Protein AF-A0A7J4J1W8-F1 (afdb_monomer)

Solvent-accessible surface area (backbone atoms only — not comparable to full-atom values): 19098 Å² total; per-residue (Å²): 137,86,82,82,82,76,81,80,76,75,76,83,72,66,77,68,61,80,83,75,82,61,77,87,71,82,72,62,66,94,80,72,47,69,67,50,52,66,63,68,45,89,62,93,71,48,75,66,43,53,50,51,52,50,50,51,50,54,50,52,49,55,35,37,79,69,68,59,38,88,77,56,67,53,66,47,70,55,85,79,61,62,100,70,63,66,23,18,35,36,27,35,30,50,59,77,57,64,64,72,87,55,77,48,77,48,61,73,47,79,38,51,53,70,56,42,57,55,57,55,66,75,54,55,72,91,52,34,31,72,32,78,44,80,40,84,68,84,66,56,47,44,40,74,74,61,57,69,49,53,71,46,54,47,46,33,49,58,42,23,53,37,35,68,75,60,47,81,52,35,77,84,48,34,59,26,47,18,52,50,42,10,45,48,49,40,47,57,49,25,70,71,44,61,94,48,40,90,40,43,67,55,37,52,50,51,47,54,49,50,55,51,49,30,51,54,48,54,53,48,49,55,54,47,38,56,55,60,67,44,82,91,55,53,59,67,56,48,53,56,60,49,48,60,56,37,51,49,48,28,70,75,70,69,50,92,77,68,51,63,12,41,52,55,52,51,40,70,46,28,67,48,30,64,64,54,48,54,50,27,51,73,56,67,71,32,54,70,60,38,52,60,52,53,60,68,50,68,66,86,73,73,52,70,66,56,54,60,55,45,52,64,53,50,59,57,49,60,59,53,62,62,61,67,73,75,120

Mean predicted aligned error: 11.66 Å

Secondary structure (DSSP, 8-state):
-----------------GGGSS----PPPTT--HHHHHHH--S---HHHHHHHHHHHHHHHHHHHTTS--S-TT----TTS-S---EEEEEEEETT----SS--S---EEE-HHHHHHHHHTS-TTTEEEEEEEE----SS--HHHHTS-HHHHHHHHHHHHHHHH----HHHHHHHHHHHHHHHHHHHHHH-GGGGGGHHHHHHHHHHHHHHHHHHHHHHHHHHHHHH-SSS-HHHHHHHHHHHHHHHHHHH--S--SHHHHHHHHHHHTTHHHHHHHHHHTTS-HHHHHHHHTTS-SS---HHHHHHHHHHHHHHHHHHHHTT--

Structure (mmCIF, N/CA/C/O backbone):
data_AF-A0A7J4J1W8-F1
#
_entry.id   AF-A0A7J4J1W8-F1
#
loop_
_atom_site.group_PDB
_atom_site.id
_atom_site.type_symbol
_atom_site.label_atom_id
_atom_site.label_alt_id
_atom_site.label_comp_id
_atom_site.label_asym_id
_atom_site.label_entity_id
_atom_site.label_seq_id
_atom_site.pdbx_PDB_ins_code
_atom_site.Cartn_x
_atom_site.Cartn_y
_atom_site.Cartn_z
_atom_site.occupancy
_atom_site.B_iso_or_equiv
_atom_site.auth_seq_id
_atom_site.auth_comp_id
_atom_site.auth_asym_id
_atom_site.auth_atom_id
_atom_site.pdbx_PDB_model_num
ATOM 1 N N . MET A 1 1 ? -44.916 20.077 22.645 1.00 36.25 1 MET A N 1
ATOM 2 C CA . MET A 1 1 ? -43.825 20.457 21.719 1.00 36.25 1 MET A CA 1
ATOM 3 C C . MET A 1 1 ? -43.360 19.208 20.987 1.00 36.25 1 MET A C 1
ATOM 5 O O . MET A 1 1 ? -42.791 18.333 21.619 1.00 36.25 1 MET A O 1
ATOM 9 N N . ARG A 1 2 ? -43.684 19.072 19.695 1.00 25.73 2 ARG A N 1
ATOM 10 C CA . ARG A 1 2 ? -43.224 17.964 18.841 1.00 25.73 2 ARG A CA 1
ATOM 11 C C . ARG A 1 2 ? -42.059 18.481 17.998 1.00 25.73 2 ARG A C 1
ATOM 13 O O . ARG A 1 2 ? -42.284 19.296 17.108 1.00 25.73 2 ARG A O 1
ATOM 20 N N . ALA A 1 3 ? -40.840 18.054 18.313 1.00 25.95 3 ALA A N 1
ATOM 21 C CA . ALA A 1 3 ? -39.673 18.332 17.485 1.00 25.95 3 ALA A CA 1
ATOM 22 C C . ALA A 1 3 ? -39.684 17.375 16.286 1.00 25.95 3 ALA A C 1
ATOM 24 O O . ALA A 1 3 ? -39.720 16.157 16.446 1.00 25.95 3 ALA A O 1
ATOM 25 N N . ARG A 1 4 ? -39.726 17.957 15.087 1.00 26.00 4 ARG A N 1
ATOM 26 C CA . ARG A 1 4 ? -39.594 17.264 13.807 1.00 26.00 4 ARG A CA 1
ATOM 27 C C . ARG A 1 4 ? -38.148 16.784 13.675 1.00 26.00 4 ARG A C 1
ATOM 29 O O . ARG A 1 4 ? -37.240 17.608 13.665 1.00 26.00 4 ARG A O 1
ATOM 36 N N . ILE A 1 5 ? -37.949 15.475 13.567 1.00 26.30 5 ILE A N 1
ATOM 37 C CA . ILE A 1 5 ? -36.682 14.894 13.117 1.00 26.30 5 ILE A CA 1
ATOM 38 C C . ILE A 1 5 ? -36.672 15.039 11.592 1.00 26.30 5 ILE A C 1
ATOM 40 O O . ILE A 1 5 ? -37.502 14.440 10.909 1.00 26.30 5 ILE A O 1
ATOM 44 N N . LEU A 1 6 ? -35.794 15.900 11.073 1.00 22.89 6 LEU A N 1
ATOM 45 C CA . LEU A 1 6 ? -35.459 15.922 9.650 1.00 22.89 6 LEU A CA 1
ATOM 46 C C . LEU A 1 6 ? -34.774 14.592 9.295 1.00 22.89 6 LEU A C 1
ATOM 48 O O . LEU A 1 6 ? -33.834 14.211 9.996 1.00 22.89 6 LEU A O 1
ATOM 52 N N . PRO A 1 7 ? -35.154 13.913 8.202 1.00 25.84 7 PRO A N 1
ATOM 53 C CA . PRO A 1 7 ? -34.274 12.932 7.601 1.00 25.84 7 PRO A CA 1
ATOM 54 C C . PRO A 1 7 ? -33.126 13.698 6.935 1.00 25.84 7 PRO A C 1
ATOM 56 O O . PRO A 1 7 ? -33.333 14.425 5.963 1.00 25.84 7 PRO A O 1
ATOM 59 N N . TYR A 1 8 ? -31.915 13.558 7.473 1.00 23.69 8 TYR A N 1
ATOM 60 C CA . TYR A 1 8 ? -30.708 13.855 6.712 1.00 23.69 8 TYR A CA 1
ATOM 61 C C . TYR A 1 8 ? -30.651 12.854 5.559 1.00 23.69 8 TYR A C 1
ATOM 63 O O . TYR A 1 8 ? -30.201 11.721 5.708 1.00 23.69 8 TYR A O 1
ATOM 71 N N . ILE A 1 9 ? -31.151 13.288 4.405 1.00 22.72 9 ILE A N 1
ATOM 72 C CA . ILE A 1 9 ? -30.715 12.786 3.111 1.00 22.72 9 ILE A CA 1
ATOM 73 C C . ILE A 1 9 ? -29.243 13.189 3.026 1.00 22.72 9 ILE A C 1
ATOM 75 O O . ILE A 1 9 ? -28.915 14.332 2.711 1.00 22.72 9 ILE A O 1
ATOM 79 N N . VAL A 1 10 ? -28.348 12.277 3.407 1.00 24.25 10 VAL A N 1
ATOM 80 C CA . VAL A 1 10 ? -26.949 12.371 2.998 1.00 24.25 10 VAL A CA 1
ATOM 81 C C . VAL A 1 10 ? -26.978 12.111 1.504 1.00 24.25 10 VAL A C 1
ATOM 83 O O . VAL A 1 10 ? -27.140 10.976 1.060 1.00 24.25 10 VAL A O 1
ATOM 86 N N . SER A 1 11 ? -26.932 13.195 0.734 1.00 24.73 11 SER A N 1
ATOM 87 C CA . SER A 1 11 ? -26.655 13.135 -0.689 1.00 24.73 11 SER A CA 1
ATOM 88 C C . SER A 1 11 ? -25.402 12.290 -0.883 1.00 24.73 11 SER A C 1
ATOM 90 O O . SER A 1 11 ? -24.302 12.711 -0.530 1.00 24.73 11 SER A O 1
ATOM 92 N N . LEU A 1 12 ? -25.599 11.099 -1.447 1.00 26.28 12 LEU A N 1
ATOM 93 C CA . LEU A 1 12 ? -24.617 10.349 -2.219 1.00 26.28 12 LEU A CA 1
ATOM 94 C C . LEU A 1 12 ? -24.170 11.234 -3.391 1.00 26.28 12 LEU A C 1
ATOM 96 O O . LEU A 1 12 ? -24.571 11.048 -4.535 1.00 26.28 12 LEU A O 1
ATOM 100 N N . LEU A 1 13 ? -23.358 12.246 -3.100 1.00 24.95 13 LEU A N 1
ATOM 101 C CA . LEU A 1 13 ? -22.431 12.774 -4.081 1.00 24.95 13 LEU A CA 1
ATOM 102 C C . LEU A 1 13 ? -21.222 11.860 -4.010 1.00 24.95 13 LEU A C 1
ATOM 104 O O . LEU A 1 13 ? -20.260 12.100 -3.287 1.00 24.95 13 LEU A O 1
ATOM 108 N N . LEU A 1 14 ? -21.368 10.757 -4.744 1.00 29.81 14 LEU A N 1
ATOM 109 C CA . LEU A 1 14 ? -20.284 10.057 -5.404 1.00 29.81 14 LEU A CA 1
ATOM 110 C C . LEU A 1 14 ? -19.203 11.091 -5.733 1.00 29.81 14 LEU A C 1
ATOM 112 O O . LEU A 1 14 ? -19.464 12.008 -6.515 1.00 29.81 14 LEU A O 1
ATOM 116 N N . ALA A 1 15 ? -18.008 10.958 -5.155 1.00 27.58 15 ALA A N 1
ATOM 117 C CA . ALA A 1 15 ? -16.842 11.390 -5.901 1.00 27.58 15 ALA A CA 1
ATOM 118 C C . ALA A 1 15 ? -16.939 10.591 -7.208 1.00 27.58 15 ALA A C 1
ATOM 120 O O . ALA A 1 15 ? -16.915 9.356 -7.152 1.00 27.58 15 ALA A O 1
ATOM 121 N N . PRO A 1 16 ? -17.187 11.236 -8.361 1.00 28.08 16 PRO A N 1
ATOM 122 C CA . PRO A 1 16 ? -17.073 10.535 -9.623 1.00 28.08 16 PRO A CA 1
ATOM 123 C C . PRO A 1 16 ? -15.682 9.917 -9.605 1.00 28.08 16 PRO A C 1
ATOM 125 O O . PRO A 1 16 ? -14.744 10.580 -9.154 1.00 28.08 16 PRO A O 1
ATOM 128 N N . SER A 1 17 ? -15.557 8.666 -10.047 1.00 38.16 17 SER A N 1
ATOM 129 C CA . SER A 1 17 ? -14.264 8.074 -10.377 1.00 38.16 17 SER A CA 1
ATOM 130 C C . SER A 1 17 ? -13.356 9.177 -10.922 1.00 38.16 17 SER A C 1
ATOM 132 O O . SER A 1 17 ? -13.738 9.835 -11.899 1.00 38.16 17 SER A O 1
ATOM 134 N N . LEU A 1 18 ? -12.198 9.416 -10.305 1.00 36.59 18 LEU A N 1
ATOM 135 C CA . LEU A 1 18 ? -11.216 10.365 -10.842 1.00 36.59 18 LEU A CA 1
ATOM 136 C C . LEU A 1 18 ? -10.917 10.069 -12.331 1.00 36.59 18 LEU A C 1
ATOM 138 O O . LEU A 1 18 ? -10.582 10.980 -13.079 1.00 36.59 18 LEU A O 1
ATOM 142 N N . ALA A 1 19 ? -11.216 8.849 -12.793 1.00 33.81 19 ALA A N 1
ATOM 143 C CA . ALA A 1 19 ? -11.272 8.416 -14.188 1.00 33.81 19 ALA A CA 1
ATOM 144 C C . ALA A 1 19 ? -12.209 9.201 -15.146 1.00 33.81 19 ALA A C 1
ATOM 146 O O . ALA A 1 19 ? -12.053 9.066 -16.353 1.00 33.81 19 ALA A O 1
ATOM 147 N N . ARG A 1 20 ? -13.184 10.012 -14.691 1.00 31.34 20 ARG A N 1
ATOM 148 C CA . ARG A 1 20 ? -14.136 10.725 -15.590 1.00 31.34 20 ARG A CA 1
ATOM 149 C C . ARG A 1 20 ? -13.889 12.227 -15.766 1.00 31.34 20 ARG A C 1
ATOM 151 O O . ARG A 1 20 ? -14.617 12.860 -16.526 1.00 31.34 20 ARG A O 1
ATOM 158 N N . ALA A 1 21 ? -12.909 12.811 -15.076 1.00 31.62 21 ALA A N 1
ATOM 159 C CA . ALA A 1 21 ? -12.704 14.266 -15.065 1.00 31.62 21 ALA A CA 1
ATOM 160 C C . ALA A 1 21 ? -11.569 14.770 -15.974 1.00 31.62 21 ALA A C 1
ATOM 162 O O . ALA A 1 21 ? -11.338 15.979 -16.020 1.00 31.62 21 ALA A O 1
ATOM 163 N N . TYR A 1 22 ? -10.878 13.894 -16.705 1.00 36.72 22 TYR A N 1
ATOM 164 C CA . TYR A 1 22 ? -9.691 14.276 -17.470 1.00 36.72 22 TYR A CA 1
ATOM 165 C C . TYR A 1 22 ? -9.821 13.874 -18.946 1.00 36.72 22 TYR A C 1
ATOM 167 O O . TYR A 1 22 ? -10.353 12.802 -19.232 1.00 36.72 22 TYR A O 1
ATOM 175 N N . PRO A 1 23 ? -9.406 14.745 -19.890 1.00 36.69 23 PRO A N 1
ATOM 176 C CA . PRO A 1 23 ? -9.413 14.429 -21.316 1.00 36.69 23 PRO A CA 1
ATOM 177 C C . PRO A 1 23 ? -8.552 13.191 -21.573 1.00 36.69 23 PRO A C 1
ATOM 179 O O . PRO A 1 23 ? -7.560 12.996 -20.874 1.00 36.69 23 PRO A O 1
ATOM 182 N N . GLU A 1 24 ? -8.937 12.377 -22.561 1.00 38.00 24 GLU A N 1
ATOM 183 C CA . GLU A 1 24 ? -8.153 11.232 -23.036 1.00 38.00 24 GLU A CA 1
ATOM 184 C C . GLU A 1 24 ? -6.689 11.658 -23.197 1.00 38.00 24 GLU A C 1
ATOM 186 O O . GLU A 1 24 ? -6.346 12.439 -24.088 1.00 38.00 24 GLU A O 1
ATOM 191 N N . LEU A 1 25 ? -5.833 11.211 -22.273 1.00 39.97 25 LEU A N 1
ATOM 192 C CA . LEU A 1 25 ? -4.399 11.424 -22.393 1.00 39.97 25 LEU A CA 1
ATOM 193 C C . LEU A 1 25 ? -3.948 10.681 -23.654 1.00 39.97 25 LEU A C 1
ATOM 195 O O . LEU A 1 25 ? -4.390 9.548 -23.869 1.00 39.97 25 LEU A O 1
ATOM 199 N N . PRO A 1 26 ? -3.108 11.293 -24.504 1.00 39.75 26 PRO A N 1
ATOM 200 C CA . PRO A 1 26 ? -2.674 10.658 -25.734 1.00 39.75 26 PRO A CA 1
ATOM 201 C C . PRO A 1 26 ? -1.984 9.334 -25.396 1.00 39.75 26 PRO A C 1
ATOM 203 O O . PRO A 1 26 ? -0.920 9.300 -24.775 1.00 39.75 26 PRO A O 1
ATOM 206 N N . 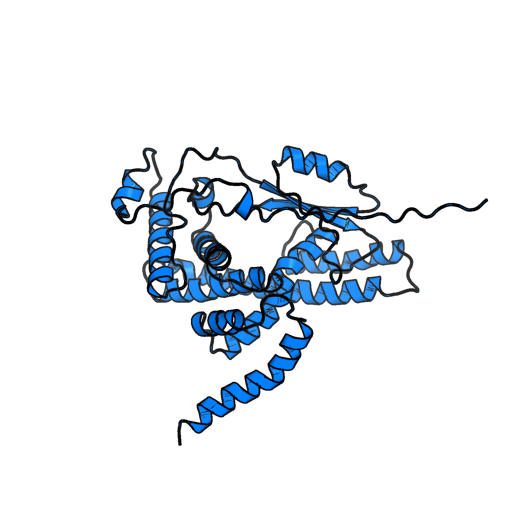LEU A 1 27 ? -2.616 8.229 -25.796 1.00 41.69 27 LEU A N 1
ATOM 207 C CA . LEU A 1 27 ? -1.987 6.917 -25.806 1.00 41.69 27 LEU A CA 1
ATOM 208 C C . LEU A 1 27 ? -0.719 7.038 -26.653 1.00 41.69 27 LEU A C 1
ATOM 210 O O . LEU A 1 27 ? -0.771 7.566 -27.763 1.00 41.69 27 LEU A O 1
ATOM 214 N N . CYS A 1 28 ? 0.422 6.587 -26.129 1.00 49.06 28 CYS A N 1
ATOM 215 C CA . CYS A 1 28 ? 1.674 6.652 -26.876 1.00 49.06 28 CYS A CA 1
ATOM 216 C C . CYS A 1 28 ? 1.506 5.984 -28.240 1.00 49.06 28 CYS A C 1
ATOM 218 O O . CYS A 1 28 ? 1.188 4.794 -28.304 1.00 49.06 28 CYS A O 1
ATOM 220 N N . GLU A 1 29 ? 1.739 6.746 -29.309 1.00 50.72 29 GLU A N 1
ATOM 221 C CA . GLU A 1 29 ? 1.673 6.237 -30.675 1.00 50.72 29 GLU A CA 1
ATOM 222 C C . GLU A 1 29 ? 2.581 5.008 -30.827 1.00 50.72 29 GLU A C 1
ATOM 224 O O . GLU A 1 29 ? 3.672 4.924 -30.246 1.00 50.72 29 GLU A O 1
ATOM 229 N N . GLU A 1 30 ? 2.126 4.025 -31.609 1.00 51.53 30 GLU A N 1
ATOM 230 C CA . GLU A 1 30 ? 2.774 2.717 -31.746 1.00 51.53 30 GLU A CA 1
ATOM 231 C C . GLU A 1 30 ? 4.238 2.789 -32.231 1.00 51.53 30 GLU A C 1
ATOM 233 O O . GLU A 1 30 ? 4.997 1.834 -32.047 1.00 51.53 30 GLU A O 1
ATOM 238 N N . SER A 1 31 ? 4.668 3.926 -32.778 1.00 53.44 31 SER A N 1
ATOM 239 C CA . SER A 1 31 ? 5.922 4.103 -33.510 1.00 53.44 31 SER A CA 1
ATOM 240 C C . SER A 1 31 ? 7.117 4.646 -32.720 1.00 53.44 31 SER A C 1
ATOM 242 O O . SER A 1 31 ? 8.191 4.741 -33.309 1.00 53.44 31 SER A O 1
ATOM 244 N N . VAL A 1 32 ? 6.986 5.012 -31.437 1.00 55.38 32 VAL A N 1
ATOM 245 C CA . VAL A 1 32 ? 8.116 5.621 -30.702 1.00 55.38 32 VAL A CA 1
ATOM 246 C C . VAL A 1 32 ? 9.058 4.547 -30.134 1.00 55.38 32 VAL A C 1
ATOM 248 O O . VAL A 1 32 ? 8.648 3.744 -29.294 1.00 55.38 32 VAL A O 1
ATOM 251 N N . SER A 1 33 ? 10.315 4.509 -30.592 1.00 62.19 33 SER A N 1
ATOM 252 C CA . SER A 1 33 ? 11.356 3.620 -30.047 1.00 62.19 33 SER A CA 1
ATOM 253 C C . SER A 1 33 ? 11.852 4.113 -28.682 1.00 62.19 33 SER A C 1
ATOM 255 O O . SER A 1 33 ? 11.720 5.292 -28.361 1.00 62.19 33 SER A O 1
ATOM 257 N N . LEU A 1 34 ? 12.454 3.243 -27.863 1.00 61.41 34 LEU A N 1
ATOM 258 C CA . LEU A 1 34 ? 13.055 3.674 -26.594 1.00 61.41 34 LEU A CA 1
ATOM 259 C C . LEU A 1 34 ? 14.091 4.779 -26.818 1.00 61.41 34 LEU A C 1
ATOM 261 O O . LEU A 1 34 ? 14.154 5.732 -26.050 1.00 61.41 34 LEU A O 1
ATOM 265 N N . GLU A 1 35 ? 14.906 4.639 -27.857 1.00 62.34 35 GLU A N 1
ATOM 266 C CA . GLU A 1 35 ? 15.920 5.620 -28.225 1.00 62.34 35 GLU A CA 1
ATOM 267 C C . GLU A 1 35 ? 15.251 6.962 -28.521 1.00 62.34 35 GLU A C 1
ATOM 269 O O . GLU A 1 35 ? 15.695 7.979 -28.009 1.00 62.34 35 GLU A O 1
ATOM 274 N N . GLN A 1 36 ? 14.108 6.959 -29.214 1.00 62.19 36 GLN A N 1
ATOM 275 C CA . GLN A 1 36 ? 13.307 8.161 -29.426 1.00 62.19 36 GLN A CA 1
ATOM 276 C C . GLN A 1 36 ? 12.686 8.699 -28.129 1.00 62.19 36 GLN A C 1
ATOM 278 O O . GLN A 1 36 ? 12.629 9.909 -27.970 1.00 62.19 36 GLN A O 1
ATOM 283 N N . ILE A 1 37 ? 12.259 7.863 -27.176 1.00 61.44 37 ILE A N 1
ATOM 284 C CA . ILE A 1 37 ? 11.781 8.331 -25.858 1.00 61.44 37 ILE A CA 1
ATOM 285 C C . ILE A 1 37 ? 12.925 9.003 -25.086 1.00 61.44 37 ILE A C 1
ATOM 287 O O . ILE A 1 37 ? 12.746 10.083 -24.536 1.00 61.44 37 ILE A O 1
ATOM 291 N N . VAL A 1 38 ? 14.111 8.394 -25.070 1.00 59.69 38 VAL A N 1
ATOM 292 C CA . VAL A 1 38 ? 15.294 8.922 -24.374 1.00 59.69 38 VAL A CA 1
ATOM 293 C C . VAL A 1 38 ? 15.839 10.184 -25.058 1.00 59.69 38 VAL A C 1
ATOM 295 O O . VAL A 1 38 ? 16.349 11.068 -24.375 1.00 59.69 38 VAL A O 1
ATOM 298 N N . GLU A 1 39 ? 15.730 10.284 -26.384 1.00 58.34 39 GLU A N 1
ATOM 299 C CA . GLU A 1 39 ? 16.274 11.385 -27.191 1.00 58.34 39 GLU A CA 1
ATOM 300 C C . GLU A 1 39 ? 15.288 12.556 -27.375 1.00 58.34 39 GLU A C 1
ATOM 302 O O . GLU A 1 39 ? 15.713 13.708 -27.470 1.00 58.34 39 GLU A O 1
ATOM 307 N N . ASN A 1 40 ? 13.971 12.306 -27.351 1.00 53.59 40 ASN A N 1
ATOM 308 C CA . ASN A 1 40 ? 12.939 13.351 -27.438 1.00 53.59 40 ASN A CA 1
ATOM 309 C C . ASN A 1 40 ? 12.748 14.129 -26.130 1.00 53.59 40 ASN A C 1
ATOM 311 O O . ASN A 1 40 ? 12.130 15.197 -26.137 1.00 53.59 40 ASN A O 1
ATOM 315 N N . VAL A 1 41 ? 13.290 13.637 -25.016 1.00 56.84 41 VAL A N 1
ATOM 316 C CA . VAL A 1 41 ? 13.273 14.348 -23.734 1.00 56.84 41 VAL A CA 1
ATOM 317 C C . VAL A 1 41 ? 14.384 15.381 -23.767 1.00 56.84 41 VAL A C 1
ATOM 319 O O . VAL A 1 41 ? 15.553 15.103 -23.523 1.00 56.84 41 VAL A O 1
ATOM 322 N N . ARG A 1 42 ? 13.998 16.594 -24.169 1.00 49.91 42 ARG A N 1
ATOM 323 C CA . ARG A 1 42 ? 14.869 17.733 -24.498 1.00 49.91 42 ARG A CA 1
ATOM 324 C C . ARG A 1 42 ? 15.562 18.391 -23.289 1.00 49.91 42 ARG A C 1
ATOM 326 O O . ARG A 1 42 ? 15.928 19.562 -23.367 1.00 49.91 42 ARG A O 1
ATOM 333 N N . THR A 1 43 ? 15.789 17.667 -22.197 1.00 55.84 43 THR A N 1
ATOM 334 C CA . THR A 1 43 ? 16.436 18.168 -20.974 1.00 55.84 43 THR A CA 1
ATOM 335 C C . THR A 1 43 ? 17.425 17.138 -20.406 1.00 55.84 43 THR A C 1
ATOM 337 O O . THR A 1 43 ? 17.336 15.942 -20.674 1.00 55.84 43 THR A O 1
ATOM 340 N N . GLU A 1 44 ? 18.448 17.621 -19.695 1.00 72.38 44 GLU A N 1
ATOM 341 C CA . GLU A 1 44 ? 19.646 16.888 -19.250 1.00 72.38 44 GLU A CA 1
ATOM 342 C C . GLU A 1 44 ? 19.349 15.758 -18.238 1.00 72.38 44 GLU A C 1
ATOM 344 O O . GLU A 1 44 ? 19.659 15.870 -17.054 1.00 72.38 44 GLU A O 1
ATOM 349 N N . LEU A 1 45 ? 18.766 14.641 -18.683 1.00 76.94 45 LEU A N 1
ATOM 350 C CA . LEU A 1 45 ? 18.577 13.469 -17.825 1.00 76.94 45 LEU A CA 1
ATOM 351 C C . LEU A 1 45 ? 19.925 12.917 -17.350 1.00 76.94 45 LEU A C 1
ATOM 353 O O . LEU A 1 45 ? 20.836 12.669 -18.155 1.00 76.94 45 LEU A O 1
ATOM 357 N N . THR A 1 46 ? 20.027 12.645 -16.050 1.00 86.44 46 THR A N 1
ATOM 358 C CA . THR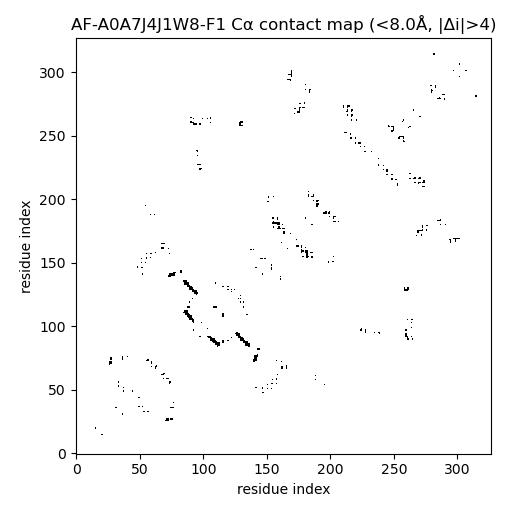 A 1 46 ? 21.207 11.993 -15.474 1.00 86.44 46 THR A CA 1
ATOM 359 C C . THR A 1 46 ? 21.340 10.549 -15.985 1.00 86.44 46 THR A C 1
ATOM 361 O O . THR A 1 46 ? 20.353 9.942 -16.420 1.00 86.44 46 THR A O 1
ATOM 364 N N . PRO A 1 47 ? 22.542 9.941 -15.934 1.00 88.81 47 PRO A N 1
ATOM 365 C CA . PRO A 1 47 ? 22.710 8.528 -16.278 1.00 88.81 47 PRO A CA 1
ATOM 366 C C . PRO A 1 47 ? 21.783 7.584 -15.492 1.00 88.81 47 PRO A C 1
ATOM 368 O O . PRO A 1 47 ? 21.261 6.632 -16.069 1.00 88.81 47 PRO A O 1
ATOM 371 N N . ASP A 1 48 ? 21.532 7.873 -14.211 1.00 90.19 48 ASP A N 1
ATOM 372 C CA . ASP A 1 48 ? 20.605 7.105 -13.366 1.00 90.19 48 ASP A CA 1
ATOM 373 C C . ASP A 1 48 ? 19.153 7.223 -13.853 1.00 90.19 48 ASP A C 1
ATOM 375 O O . ASP A 1 48 ? 18.468 6.220 -14.041 1.00 90.19 48 ASP A O 1
ATOM 379 N N . GLN A 1 49 ? 18.699 8.439 -14.166 1.00 86.94 49 GLN A N 1
ATOM 380 C CA . GLN A 1 49 ? 17.357 8.669 -14.708 1.00 86.94 49 GLN A CA 1
ATOM 381 C C . GLN A 1 49 ? 17.148 7.937 -16.041 1.00 86.94 49 GLN A C 1
ATOM 383 O O . GLN A 1 49 ? 16.126 7.280 -16.232 1.00 86.94 49 GLN A O 1
ATOM 388 N N . LYS A 1 50 ? 18.141 7.965 -16.941 1.00 84.56 50 LYS A N 1
ATOM 389 C CA . LYS A 1 50 ? 18.111 7.193 -18.199 1.00 84.56 50 LYS A CA 1
ATOM 390 C C . LYS A 1 50 ? 18.014 5.690 -17.942 1.00 84.56 50 LYS A C 1
ATOM 392 O O . LYS A 1 50 ? 17.264 4.994 -18.626 1.00 84.56 50 LYS A O 1
ATOM 397 N N . ARG A 1 51 ? 18.736 5.190 -16.936 1.00 89.88 51 ARG A N 1
ATOM 398 C CA . ARG A 1 51 ? 18.670 3.789 -16.516 1.00 89.88 51 ARG A CA 1
ATOM 399 C C . ARG A 1 51 ? 17.277 3.417 -15.996 1.00 89.88 51 ARG A C 1
ATOM 401 O O . ARG A 1 51 ? 16.741 2.394 -16.406 1.00 89.88 51 ARG A O 1
ATOM 408 N N . LYS A 1 52 ? 16.654 4.263 -15.174 1.00 90.62 52 LYS A N 1
ATOM 409 C CA . LYS A 1 52 ? 15.282 4.064 -14.676 1.00 90.62 52 LYS A CA 1
ATOM 410 C C . LYS A 1 52 ? 14.231 4.104 -15.788 1.00 90.62 52 LYS A C 1
ATOM 412 O O . LYS A 1 52 ? 13.319 3.288 -15.789 1.00 90.62 52 LYS A O 1
ATOM 417 N N . ILE A 1 53 ? 14.387 4.970 -16.789 1.00 86.00 53 ILE A N 1
ATOM 418 C CA . ILE A 1 53 ? 13.519 4.968 -17.980 1.00 86.00 53 ILE A CA 1
ATOM 419 C C . ILE A 1 53 ? 13.645 3.644 -18.743 1.00 86.00 53 ILE A C 1
ATOM 421 O O . ILE A 1 53 ? 12.637 3.067 -19.150 1.00 86.00 53 ILE A O 1
ATOM 425 N N . ARG A 1 54 ? 14.869 3.118 -18.896 1.00 88.12 54 ARG A N 1
ATOM 426 C CA . ARG A 1 54 ? 15.082 1.796 -19.506 1.00 88.12 54 ARG A CA 1
ATOM 427 C C . ARG A 1 54 ? 14.411 0.683 -18.699 1.00 88.12 54 ARG A C 1
ATOM 429 O O . ARG A 1 54 ? 13.800 -0.190 -19.307 1.00 88.12 54 ARG A O 1
ATOM 436 N N . LEU A 1 55 ? 14.504 0.724 -17.370 1.00 92.00 55 LEU A N 1
ATOM 437 C CA . LEU A 1 55 ? 13.820 -0.218 -16.480 1.00 92.00 55 LEU A CA 1
ATOM 438 C C . LEU A 1 55 ? 12.304 -0.200 -16.714 1.00 92.00 55 LEU A C 1
ATOM 440 O O . LEU A 1 55 ? 11.714 -1.246 -16.956 1.00 92.00 55 LEU A O 1
ATOM 444 N N . ILE A 1 56 ? 11.688 0.985 -16.722 1.00 89.12 56 ILE A N 1
ATOM 445 C CA . ILE A 1 56 ? 10.248 1.164 -16.973 1.00 89.12 56 ILE A CA 1
ATOM 446 C C . ILE A 1 56 ? 9.849 0.604 -18.344 1.00 89.12 56 ILE A C 1
ATOM 448 O O . ILE A 1 56 ? 8.800 -0.026 -18.482 1.00 89.12 56 ILE A O 1
ATOM 452 N N . TYR A 1 57 ? 10.680 0.818 -19.365 1.00 85.81 57 TYR A N 1
ATOM 453 C CA . TYR A 1 57 ? 10.446 0.289 -20.706 1.00 85.81 57 TYR A CA 1
ATOM 454 C C . TYR A 1 57 ? 10.515 -1.244 -20.753 1.00 85.81 57 TYR A C 1
ATOM 456 O O . TYR A 1 57 ? 9.595 -1.879 -21.270 1.00 85.81 57 TYR A O 1
ATOM 464 N N . ASP A 1 58 ? 11.579 -1.836 -20.199 1.00 90.19 58 ASP A N 1
ATOM 465 C CA . ASP A 1 58 ? 11.749 -3.292 -20.148 1.00 90.19 58 ASP A CA 1
ATOM 466 C C . ASP A 1 58 ? 10.582 -3.934 -19.364 1.00 90.19 58 ASP A C 1
ATOM 468 O O . ASP A 1 58 ? 9.999 -4.918 -19.819 1.00 90.19 58 ASP A O 1
ATOM 472 N N . LEU A 1 59 ? 10.156 -3.312 -18.260 1.00 91.88 59 LEU A N 1
ATOM 473 C CA . LEU A 1 59 ? 9.031 -3.763 -17.442 1.00 91.88 59 LEU A CA 1
ATOM 474 C C . LEU A 1 59 ? 7.684 -3.696 -18.181 1.00 91.88 59 LEU A C 1
ATOM 476 O O . LEU A 1 59 ? 6.901 -4.644 -18.141 1.00 91.88 59 LEU A O 1
ATOM 480 N N . ASN A 1 60 ? 7.405 -2.609 -18.906 1.00 86.94 60 ASN A N 1
ATOM 481 C CA . ASN A 1 60 ? 6.186 -2.516 -19.716 1.00 86.94 60 ASN A CA 1
ATOM 482 C C . ASN A 1 60 ? 6.149 -3.574 -20.828 1.00 86.94 60 ASN A C 1
ATOM 484 O O . ASN A 1 60 ? 5.083 -4.117 -21.117 1.00 86.94 60 ASN A O 1
ATOM 488 N N . ASN A 1 61 ? 7.289 -3.879 -21.455 1.00 86.50 61 ASN A N 1
ATOM 489 C CA . ASN A 1 61 ? 7.356 -4.951 -22.448 1.00 86.50 61 ASN A CA 1
ATOM 490 C C . ASN A 1 61 ? 7.099 -6.320 -21.816 1.00 86.50 61 ASN A C 1
ATOM 492 O O . ASN A 1 61 ? 6.253 -7.050 -22.325 1.00 86.50 61 ASN A O 1
ATOM 496 N N . PHE A 1 62 ? 7.727 -6.614 -20.675 1.00 91.88 62 PHE A N 1
ATOM 497 C CA . PHE A 1 62 ? 7.478 -7.835 -19.904 1.00 91.88 62 PHE A CA 1
ATOM 498 C C . PHE A 1 62 ? 5.982 -8.035 -19.598 1.00 91.88 62 PHE A C 1
ATOM 500 O O . PHE A 1 62 ? 5.429 -9.110 -19.849 1.00 91.88 62 PHE A O 1
ATOM 507 N N . LEU A 1 63 ? 5.298 -6.989 -19.115 1.00 89.75 63 LEU A N 1
ATOM 508 C CA . LEU A 1 63 ? 3.865 -7.049 -18.805 1.00 89.75 63 LEU A CA 1
ATOM 509 C C . LEU A 1 63 ? 3.008 -7.277 -20.060 1.00 89.75 63 LEU A C 1
ATOM 511 O O . LEU A 1 63 ? 2.041 -8.039 -20.021 1.00 89.75 63 LEU A O 1
ATOM 515 N N . ARG A 1 64 ? 3.360 -6.646 -21.186 1.00 86.31 64 ARG A N 1
ATOM 516 C CA . ARG A 1 64 ? 2.640 -6.787 -22.462 1.00 86.31 64 ARG A CA 1
ATOM 517 C C . ARG A 1 64 ? 2.810 -8.166 -23.082 1.00 86.31 64 ARG A C 1
ATOM 519 O O . ARG A 1 64 ? 1.827 -8.757 -23.519 1.00 86.31 64 ARG A O 1
ATOM 526 N N . GLU A 1 65 ? 4.031 -8.688 -23.113 1.00 88.69 65 GLU A N 1
ATOM 527 C CA . GLU A 1 65 ? 4.336 -10.012 -23.670 1.00 88.69 65 GLU A CA 1
ATOM 528 C C . GLU A 1 65 ? 3.582 -11.124 -22.930 1.00 88.69 65 GLU A C 1
ATOM 530 O O . GLU A 1 65 ? 3.157 -12.106 -23.539 1.00 88.69 65 GLU A O 1
ATOM 535 N N . ARG A 1 66 ? 3.310 -10.922 -21.635 1.00 87.25 66 ARG A N 1
ATOM 536 C CA . ARG A 1 66 ? 2.486 -11.812 -20.806 1.00 87.25 66 ARG A CA 1
ATOM 537 C C . ARG A 1 66 ? 0.994 -11.469 -20.782 1.00 87.25 66 ARG A C 1
ATOM 539 O O . ARG A 1 66 ? 0.233 -12.123 -20.076 1.00 87.25 66 ARG A O 1
ATOM 546 N N . SER A 1 67 ? 0.554 -10.490 -21.574 1.00 86.06 67 SER A N 1
ATOM 547 C CA . SER A 1 67 ? -0.845 -10.038 -21.650 1.00 86.06 67 SER A CA 1
ATOM 548 C C . SER A 1 67 ? -1.426 -9.496 -20.332 1.00 86.06 67 SER A C 1
ATOM 550 O O . SER A 1 67 ? -2.642 -9.517 -20.152 1.00 86.06 67 SER A O 1
ATOM 552 N N . TYR A 1 68 ? -0.585 -8.980 -19.428 1.00 83.50 68 TYR A N 1
ATOM 553 C CA . TYR A 1 68 ? -1.025 -8.293 -18.204 1.00 83.50 68 TYR A CA 1
ATOM 554 C C . TYR A 1 68 ? -1.367 -6.818 -18.422 1.00 83.50 68 TYR A C 1
ATOM 556 O O . TYR A 1 68 ? -2.089 -6.240 -17.620 1.00 83.50 68 TYR A O 1
ATOM 564 N N . ALA A 1 69 ? -0.862 -6.207 -19.495 1.00 80.75 69 ALA A N 1
ATOM 565 C CA . ALA A 1 69 ? -1.174 -4.831 -19.867 1.00 80.75 69 ALA A CA 1
ATOM 566 C C . ALA A 1 69 ? -1.379 -4.715 -21.380 1.00 80.75 69 ALA A C 1
ATOM 568 O O . ALA A 1 69 ? -0.628 -5.314 -22.157 1.00 80.75 69 ALA A O 1
ATOM 569 N N . LYS A 1 70 ? -2.376 -3.933 -21.810 1.00 72.19 70 LYS A N 1
ATOM 570 C CA . LYS A 1 70 ? -2.666 -3.685 -23.231 1.00 72.19 70 LYS A CA 1
ATOM 571 C C . LYS A 1 70 ? -2.129 -2.328 -23.694 1.00 72.19 70 LYS A C 1
ATOM 573 O O . LYS A 1 70 ? -1.706 -2.211 -24.843 1.00 72.19 70 LYS A O 1
ATOM 578 N N . GLY A 1 71 ? -2.116 -1.314 -22.820 1.00 66.06 71 GLY A N 1
ATOM 579 C CA . GLY A 1 71 ? -1.694 0.053 -23.154 1.00 66.06 71 GLY A CA 1
ATOM 580 C C . GLY A 1 71 ? -0.188 0.342 -23.028 1.00 66.06 71 GLY A C 1
ATOM 581 O O . GLY A 1 71 ? 0.606 -0.508 -22.624 1.00 66.06 71 GLY A O 1
ATOM 582 N N . ARG A 1 72 ? 0.209 1.594 -23.303 1.00 59.06 72 ARG A N 1
ATOM 583 C CA . ARG A 1 72 ? 1.578 2.143 -23.144 1.00 59.06 72 ARG A CA 1
ATOM 584 C C . ARG A 1 72 ? 1.650 3.252 -22.074 1.00 59.06 72 ARG A C 1
ATOM 586 O O . ARG A 1 72 ? 2.150 4.343 -22.335 1.00 59.06 72 ARG A O 1
ATOM 593 N N . ALA A 1 73 ? 1.134 2.997 -20.873 1.00 60.75 73 ALA A N 1
ATOM 594 C CA . ALA A 1 73 ? 1.433 3.832 -19.712 1.00 60.75 73 ALA A CA 1
ATOM 595 C C . ALA A 1 73 ? 2.946 3.912 -19.457 1.00 60.75 73 ALA A C 1
ATOM 597 O O . ALA A 1 73 ? 3.709 3.019 -19.831 1.00 60.75 73 ALA A O 1
ATOM 598 N N . PHE A 1 74 ? 3.361 4.985 -18.794 1.00 62.41 74 PHE A N 1
ATOM 599 C CA . PHE A 1 74 ? 4.736 5.304 -18.416 1.00 62.41 74 PHE A CA 1
ATOM 600 C C . PHE A 1 74 ? 5.699 5.490 -19.602 1.00 62.41 74 PHE A C 1
ATOM 602 O O . PHE A 1 74 ? 6.906 5.309 -19.463 1.00 62.41 74 PHE A O 1
ATOM 609 N N . CYS A 1 75 ? 5.182 5.860 -20.777 1.00 54.03 75 CYS A N 1
ATOM 610 C CA . CYS A 1 75 ? 5.981 6.001 -21.999 1.00 54.03 75 CYS A CA 1
ATOM 611 C C . CYS A 1 75 ? 6.227 7.466 -22.427 1.00 54.03 75 CYS A C 1
ATOM 613 O O . CYS A 1 75 ? 7.009 7.700 -23.346 1.00 54.03 75 CYS A O 1
ATOM 615 N N . THR A 1 76 ? 5.625 8.457 -21.753 1.00 54.34 76 THR A N 1
ATOM 616 C CA . THR A 1 76 ? 5.904 9.888 -21.970 1.00 54.34 76 THR A CA 1
ATOM 617 C C . THR A 1 76 ? 6.545 10.536 -20.745 1.00 54.34 76 THR A C 1
ATOM 619 O O . THR A 1 76 ? 6.036 10.422 -19.627 1.00 54.34 76 THR A O 1
ATOM 622 N N . LEU A 1 77 ? 7.629 11.270 -20.988 1.00 50.62 77 LEU A N 1
ATOM 623 C CA . LEU A 1 77 ? 8.191 12.280 -20.094 1.00 50.62 77 LEU A CA 1
ATOM 624 C C . LEU A 1 77 ? 7.601 13.628 -20.513 1.00 50.62 77 LEU A C 1
ATOM 626 O O . LEU A 1 77 ? 8.080 14.255 -21.455 1.00 50.62 77 LEU A O 1
ATOM 630 N N . GLU A 1 78 ? 6.508 14.042 -19.878 1.00 49.84 78 GLU A N 1
ATOM 631 C CA . GLU A 1 78 ? 5.943 15.374 -20.096 1.00 49.84 78 GLU A CA 1
ATOM 632 C C . GLU A 1 78 ? 6.498 16.357 -19.057 1.00 49.84 78 GLU A C 1
ATOM 634 O O . GLU A 1 78 ? 6.155 16.287 -17.880 1.00 49.84 78 GLU A O 1
ATOM 639 N N . ASP A 1 79 ? 7.296 17.333 -19.508 1.00 41.84 79 ASP A N 1
ATOM 640 C CA . ASP A 1 79 ? 7.674 18.521 -18.716 1.00 41.84 79 ASP A CA 1
ATOM 641 C C . ASP A 1 79 ? 6.454 19.415 -18.386 1.00 41.84 79 ASP A C 1
ATOM 643 O O . ASP A 1 79 ? 6.527 20.328 -17.560 1.00 41.84 79 ASP A O 1
ATOM 647 N N . THR A 1 80 ? 5.324 19.199 -19.072 1.00 39.59 80 THR A N 1
ATOM 648 C CA . THR A 1 80 ? 4.141 20.072 -19.056 1.00 39.59 80 THR A CA 1
ATOM 649 C C . THR A 1 80 ? 3.173 19.812 -17.914 1.00 39.59 80 THR A C 1
ATOM 651 O O . THR A 1 80 ? 2.399 20.714 -17.574 1.00 39.59 80 THR A O 1
ATOM 654 N N . LEU A 1 81 ? 3.233 18.649 -17.260 1.00 42.12 81 LEU A N 1
ATOM 655 C CA . LEU A 1 81 ? 2.647 18.551 -15.933 1.00 42.12 81 LEU A CA 1
ATOM 656 C C . LEU A 1 81 ? 3.594 19.252 -14.974 1.00 42.12 81 LEU A C 1
ATOM 658 O O . LEU A 1 81 ? 4.716 18.809 -14.737 1.00 42.12 81 LEU A O 1
ATOM 662 N N . LYS A 1 82 ? 3.127 20.390 -14.445 1.00 40.16 82 LYS A N 1
ATOM 663 C CA . LYS A 1 82 ? 3.836 21.156 -13.420 1.00 40.16 82 LYS A CA 1
ATOM 664 C C . LYS A 1 82 ? 4.479 20.175 -12.425 1.00 40.16 82 LYS A C 1
ATOM 666 O O . LYS A 1 82 ? 3.748 19.307 -11.945 1.00 40.16 82 LYS A O 1
ATOM 671 N N . PRO A 1 83 ? 5.758 20.361 -12.041 1.00 37.09 83 PRO A N 1
ATOM 672 C CA . PRO A 1 83 ? 6.494 19.554 -11.049 1.00 37.09 83 PRO A CA 1
ATOM 673 C C . PRO A 1 83 ? 5.852 19.435 -9.650 1.00 37.09 83 PRO A C 1
ATOM 675 O O . PRO A 1 83 ? 6.491 19.047 -8.679 1.00 37.09 83 PRO A O 1
ATOM 678 N N . SER A 1 84 ? 4.591 19.818 -9.505 1.00 42.00 84 SER A N 1
ATOM 679 C CA . SER A 1 84 ? 3.816 19.823 -8.288 1.00 42.00 84 SER A CA 1
ATOM 680 C C . SER A 1 84 ? 2.389 19.362 -8.591 1.00 42.00 84 SER A C 1
ATOM 682 O O . SER A 1 84 ? 1.469 20.165 -8.743 1.00 42.00 84 SER A O 1
ATOM 684 N N . SER A 1 85 ? 2.159 18.063 -8.609 1.00 48.78 85 SER A N 1
ATOM 685 C CA . SER A 1 85 ? 0.923 17.573 -8.004 1.00 48.78 85 SER A CA 1
ATOM 686 C C . SER A 1 85 ? 1.277 16.477 -7.015 1.00 48.78 85 SER A C 1
ATOM 688 O O . SER A 1 85 ? 0.747 15.376 -7.056 1.00 48.78 85 SER A O 1
ATOM 690 N N . LYS A 1 86 ? 2.186 16.800 -6.079 1.00 56.41 86 LYS A N 1
ATOM 691 C CA . LYS A 1 86 ? 2.119 16.186 -4.752 1.00 56.41 86 LYS A CA 1
ATOM 692 C C . LYS A 1 86 ? 0.707 16.448 -4.257 1.00 56.41 86 LYS A C 1
ATOM 694 O O . LYS A 1 86 ? 0.414 17.553 -3.795 1.00 56.41 86 LYS A O 1
ATOM 699 N N . LEU A 1 87 ? -0.183 15.493 -4.470 1.00 67.06 87 LEU A N 1
ATOM 700 C CA . LEU A 1 87 ? -1.495 15.576 -3.885 1.00 67.06 87 LEU A CA 1
ATOM 701 C C . LEU A 1 87 ? -1.329 15.162 -2.437 1.00 67.06 87 LEU A C 1
ATOM 703 O O . LEU A 1 87 ? -0.544 14.277 -2.099 1.00 67.06 87 LEU A O 1
ATOM 707 N N . ALA A 1 88 ? -2.019 15.867 -1.564 1.00 74.81 88 ALA A N 1
ATOM 708 C CA . ALA A 1 88 ? -2.156 15.427 -0.200 1.00 74.81 88 ALA A CA 1
ATOM 709 C C . ALA A 1 88 ? -3.475 14.660 -0.093 1.00 74.81 88 ALA A C 1
ATOM 711 O O . ALA A 1 88 ? -4.469 15.005 -0.732 1.00 74.81 88 ALA A O 1
ATOM 712 N N . GLY A 1 89 ? -3.456 13.601 0.699 1.00 79.81 89 GLY A N 1
ATOM 713 C CA . GLY A 1 89 ? -4.620 12.865 1.140 1.00 79.81 89 GLY A CA 1
ATOM 714 C C . GLY A 1 89 ? -4.959 13.219 2.583 1.00 79.81 89 GLY A C 1
ATOM 715 O O . GLY A 1 89 ? -4.081 13.571 3.377 1.00 79.81 89 GLY A O 1
ATOM 716 N N . LEU A 1 90 ? -6.234 13.093 2.935 1.00 83.31 90 LEU A N 1
ATOM 717 C CA . LEU A 1 90 ? -6.717 13.204 4.306 1.00 83.31 90 LEU A CA 1
ATOM 718 C C . LEU A 1 90 ? -7.496 11.948 4.688 1.00 83.31 90 LEU A C 1
ATOM 720 O O . LEU A 1 90 ? -8.382 11.517 3.958 1.00 83.31 90 LEU A O 1
ATOM 724 N N . ALA A 1 91 ? -7.195 11.405 5.860 1.00 83.31 91 ALA A N 1
ATOM 725 C CA . ALA A 1 91 ? -8.023 10.438 6.556 1.00 83.31 91 ALA A CA 1
ATOM 726 C C . ALA A 1 91 ? -8.431 11.025 7.911 1.00 83.31 91 ALA A C 1
ATOM 728 O O . ALA A 1 91 ? -7.611 11.615 8.619 1.00 83.31 91 ALA A O 1
ATOM 729 N N . ALA A 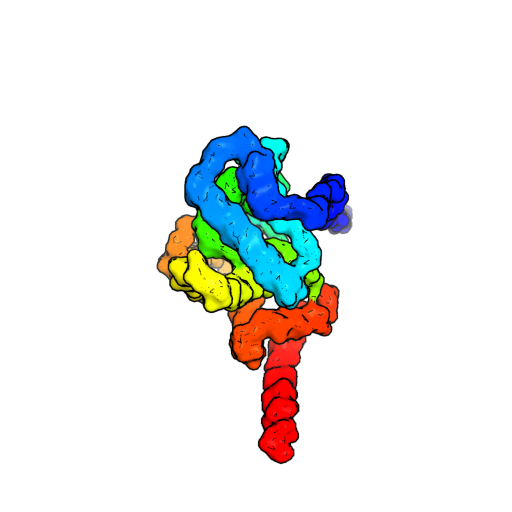1 92 ? -9.694 10.857 8.291 1.00 82.81 92 ALA A N 1
ATOM 730 C CA . ALA A 1 92 ? -10.211 11.284 9.583 1.00 82.81 92 ALA A CA 1
ATOM 731 C C . ALA A 1 92 ? -11.048 10.162 10.200 1.00 82.81 92 ALA A C 1
ATOM 733 O O . ALA A 1 92 ? -11.801 9.479 9.511 1.00 82.81 92 ALA A O 1
ATOM 734 N N . SER A 1 93 ? -10.920 9.974 11.510 1.00 83.75 93 SER A N 1
ATOM 735 C CA . SER A 1 93 ? -11.716 9.015 12.274 1.00 83.75 93 SER A CA 1
ATOM 736 C C . SER A 1 93 ? -12.088 9.614 13.615 1.00 83.75 93 SER A C 1
ATOM 738 O O . SER A 1 93 ? -11.288 10.300 14.247 1.00 83.75 93 SER A O 1
ATOM 740 N N . ARG A 1 94 ? -13.291 9.321 14.107 1.00 84.94 94 ARG A N 1
ATOM 741 C CA . ARG A 1 94 ? -13.660 9.697 15.473 1.00 84.94 94 ARG A CA 1
ATOM 742 C C . ARG A 1 94 ? -12.796 8.939 16.488 1.00 84.94 94 ARG A C 1
ATOM 744 O O . ARG A 1 94 ? -12.414 7.789 16.262 1.00 84.94 94 ARG A O 1
ATOM 751 N N . LYS A 1 95 ? -12.500 9.580 17.621 1.00 85.88 95 LYS A N 1
ATOM 752 C CA . LYS A 1 95 ? -11.701 8.988 18.710 1.00 85.88 95 LYS A CA 1
ATOM 753 C C . LYS A 1 95 ? -12.464 7.950 19.534 1.00 85.88 95 LYS A C 1
ATOM 755 O O . LYS A 1 95 ? -11.852 7.095 20.171 1.00 85.88 95 LYS A O 1
ATOM 760 N N . ASP A 1 96 ? -13.791 8.022 19.536 1.00 80.88 96 ASP A N 1
ATOM 761 C CA . ASP A 1 96 ? -14.681 7.200 20.362 1.00 80.88 96 ASP A CA 1
ATOM 762 C C . ASP A 1 96 ? -15.261 5.975 19.639 1.00 80.88 96 ASP A C 1
ATOM 764 O O . ASP A 1 96 ? -15.974 5.184 20.254 1.00 80.88 96 ASP A O 1
ATOM 768 N N . THR A 1 97 ? -14.909 5.775 18.369 1.00 77.38 97 THR A N 1
ATOM 769 C CA . THR A 1 97 ? -15.269 4.589 17.588 1.00 77.38 97 THR A CA 1
ATOM 770 C C . THR A 1 97 ? -14.076 4.093 16.782 1.00 77.38 97 THR A C 1
ATOM 772 O O . THR A 1 97 ? -13.178 4.854 16.419 1.00 77.38 97 THR A O 1
ATOM 775 N N . PHE A 1 98 ? -14.089 2.796 16.513 1.00 71.12 98 PHE A N 1
ATOM 776 C CA . PHE A 1 98 ? -13.177 2.128 15.610 1.00 71.12 98 PHE A CA 1
ATOM 777 C C . PHE A 1 98 ? -13.998 1.084 14.849 1.00 71.12 98 PHE A C 1
ATOM 779 O O . PHE A 1 98 ? -14.135 -0.055 15.285 1.00 71.12 98 PHE A O 1
ATOM 786 N N . ASN A 1 99 ? -14.657 1.526 13.775 1.00 60.38 99 ASN A N 1
ATOM 787 C CA . ASN A 1 99 ? -15.464 0.672 12.910 1.00 60.38 99 ASN A CA 1
ATOM 788 C C . ASN A 1 99 ? -15.002 0.857 11.461 1.00 60.38 99 ASN A C 1
ATOM 790 O O . ASN A 1 99 ? -15.035 1.976 10.951 1.00 60.38 99 ASN A O 1
ATOM 794 N N . THR A 1 100 ? -14.567 -0.233 10.831 1.00 54.28 100 THR A N 1
ATOM 795 C CA . THR A 1 100 ? -14.218 -0.288 9.403 1.00 54.28 100 THR A CA 1
ATOM 796 C C . THR A 1 100 ? -15.246 -1.079 8.580 1.00 54.28 100 THR A C 1
ATOM 798 O O . THR A 1 100 ? -15.060 -1.233 7.376 1.00 54.28 100 THR A O 1
ATOM 801 N N . GLU A 1 101 ? -16.310 -1.613 9.203 1.00 47.47 101 GLU A N 1
ATOM 802 C CA . GLU A 1 101 ? -17.398 -2.358 8.539 1.00 47.47 101 GLU A CA 1
ATOM 803 C C . GLU A 1 101 ? -18.404 -1.440 7.843 1.00 47.47 101 GLU A C 1
ATOM 805 O O . GLU A 1 101 ? -18.972 -1.791 6.816 1.00 47.47 101 GLU A O 1
ATOM 810 N N . THR A 1 102 ? -18.595 -0.233 8.362 1.00 40.16 102 THR A N 1
ATOM 811 C CA . THR A 1 102 ? -19.005 0.887 7.518 1.00 40.16 102 THR A CA 1
ATOM 812 C C . TH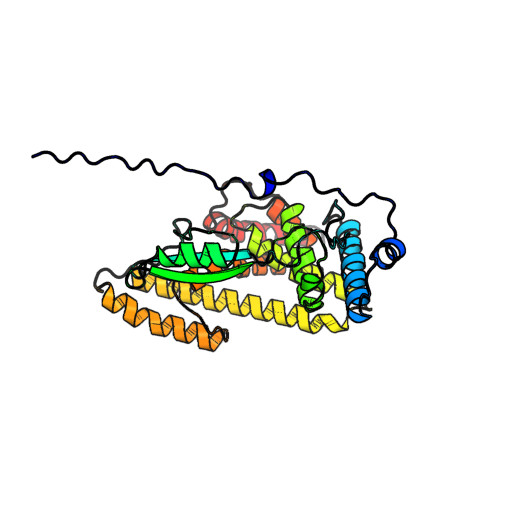R A 1 102 ? -17.734 1.346 6.827 1.00 40.16 102 THR A C 1
ATOM 814 O O . THR A 1 102 ? -16.782 1.611 7.570 1.00 40.16 102 THR A O 1
ATOM 817 N N . GLU A 1 103 ? -17.700 1.432 5.482 1.00 40.12 103 GLU A N 1
ATOM 818 C CA . GLU A 1 103 ? -16.677 2.213 4.757 1.00 40.12 103 GLU A CA 1
ATOM 819 C C . GLU A 1 103 ? -16.318 3.372 5.671 1.00 40.12 103 GLU A C 1
ATOM 821 O O . GLU A 1 103 ? -17.245 4.076 6.110 1.00 40.12 103 GLU A O 1
ATOM 826 N N . PRO A 1 104 ? -15.061 3.460 6.133 1.00 38.38 104 PRO A N 1
ATOM 827 C CA . PRO A 1 104 ? -14.767 4.387 7.189 1.00 38.38 104 PRO A CA 1
ATOM 828 C C . PRO A 1 104 ? -15.325 5.738 6.763 1.00 38.38 104 PRO A C 1
ATOM 830 O O . PRO A 1 104 ? -15.270 6.114 5.592 1.00 38.38 104 PRO A O 1
ATOM 833 N N . LEU A 1 105 ? -15.789 6.517 7.727 1.00 40.16 105 LEU A N 1
ATOM 834 C CA . LEU A 1 105 ? -15.901 7.965 7.581 1.00 40.16 105 LEU A CA 1
ATOM 835 C C . LEU A 1 105 ? -14.521 8.611 7.257 1.00 40.16 105 LEU A C 1
ATOM 837 O O . LEU A 1 105 ? -14.295 9.769 7.588 1.00 40.16 105 LEU A O 1
ATOM 841 N N . LEU A 1 106 ? -13.588 7.876 6.626 1.00 46.53 106 LEU A N 1
ATOM 842 C CA . LEU A 1 106 ? -12.515 8.362 5.786 1.00 46.53 106 LEU A CA 1
ATOM 843 C C . LEU A 1 106 ? -13.160 9.163 4.657 1.00 46.53 106 LEU A C 1
ATOM 845 O O . LEU A 1 106 ? -13.445 8.701 3.553 1.00 46.53 106 LEU A O 1
ATOM 849 N N . LEU A 1 107 ? -13.377 10.427 4.975 1.00 52.28 107 LEU A N 1
ATOM 850 C CA . LEU A 1 107 ? -13.529 11.472 3.993 1.00 52.28 107 LEU A CA 1
ATOM 851 C C . LEU A 1 107 ? -12.175 11.621 3.299 1.00 52.28 107 LEU A C 1
ATOM 853 O O . LEU A 1 107 ? -11.327 12.400 3.732 1.00 52.28 107 LEU A O 1
ATOM 857 N N . HIS A 1 108 ? -11.970 10.825 2.253 1.00 53.31 108 HIS A N 1
ATOM 858 C CA . HIS A 1 108 ? -10.834 10.969 1.361 1.00 53.31 108 HIS A CA 1
ATOM 859 C C . HIS A 1 108 ? -11.014 12.258 0.563 1.00 53.31 108 HIS A C 1
ATOM 861 O O . HIS A 1 108 ? -11.865 12.354 -0.319 1.00 53.31 108 HIS A O 1
ATOM 867 N N . ALA A 1 109 ? -10.206 13.260 0.886 1.00 56.78 109 ALA A N 1
ATOM 868 C CA . ALA A 1 109 ? -9.958 14.379 -0.005 1.00 56.78 109 ALA A CA 1
ATOM 869 C C . ALA A 1 109 ? -8.556 14.195 -0.571 1.00 56.78 109 ALA A C 1
ATOM 871 O O . ALA A 1 109 ? -7.613 14.001 0.196 1.00 56.78 109 ALA A O 1
ATOM 872 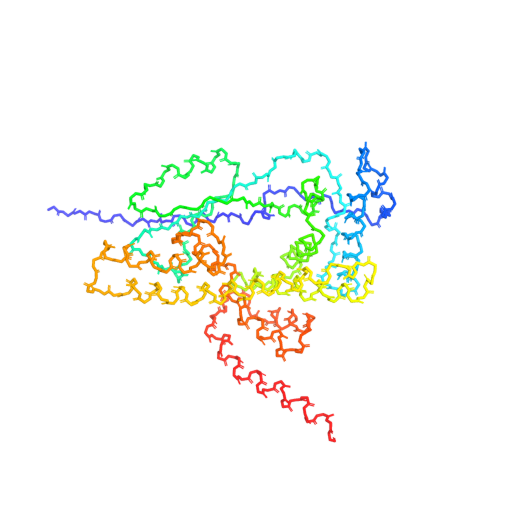N N . ILE A 1 110 ? -8.442 14.239 -1.894 1.00 61.56 110 ILE A N 1
ATOM 873 C CA . ILE A 1 110 ? -7.166 14.312 -2.593 1.00 61.56 110 ILE A CA 1
ATOM 874 C C . ILE A 1 110 ? -7.147 15.668 -3.295 1.00 61.56 110 ILE A C 1
ATOM 876 O O . ILE A 1 110 ? -7.989 15.937 -4.147 1.00 61.56 110 ILE A O 1
ATOM 880 N N . ASP A 1 111 ? -6.239 16.547 -2.880 1.00 70.38 111 ASP A N 1
ATOM 881 C CA . ASP A 1 111 ? -6.161 17.927 -3.372 1.00 70.38 111 ASP A CA 1
ATOM 882 C C . ASP A 1 111 ? -4.729 18.465 -3.195 1.00 70.38 111 ASP A C 1
ATOM 884 O O . ASP A 1 111 ? -3.814 17.762 -2.760 1.00 70.38 111 ASP A O 1
ATOM 888 N N . THR A 1 112 ? -4.519 19.738 -3.507 1.00 78.38 112 THR A N 1
ATOM 889 C CA . THR A 1 112 ? -3.304 20.474 -3.175 1.00 78.38 112 THR A CA 1
ATOM 890 C C . THR A 1 112 ? -3.014 20.428 -1.664 1.00 78.38 112 THR A C 1
ATOM 892 O O . THR A 1 112 ? -3.941 20.491 -0.847 1.00 78.38 112 THR A O 1
ATOM 895 N N . PRO A 1 113 ? -1.733 20.417 -1.243 1.00 79.38 113 PRO A N 1
ATOM 896 C CA . PRO A 1 113 ? -1.368 20.398 0.175 1.00 79.38 113 PRO A CA 1
ATOM 897 C C . PRO A 1 113 ? -1.994 21.537 0.993 1.00 79.38 113 PRO A C 1
ATOM 899 O O . PRO A 1 113 ? -2.420 21.331 2.128 1.00 79.38 113 PRO A O 1
ATOM 902 N N . ALA A 1 114 ? -2.112 22.734 0.404 1.00 83.12 114 ALA A N 1
ATOM 903 C CA . ALA A 1 114 ? -2.741 23.885 1.050 1.00 83.12 114 ALA A CA 1
ATOM 904 C C . ALA A 1 114 ? -4.235 23.652 1.328 1.00 83.12 114 ALA A C 1
ATOM 906 O O . ALA A 1 114 ? -4.717 23.978 2.415 1.00 83.12 114 ALA A O 1
ATOM 907 N N . ARG A 1 115 ? -4.954 23.052 0.373 1.00 81.06 115 ARG A N 1
ATOM 908 C CA . ARG A 1 115 ? -6.377 22.744 0.516 1.00 81.06 115 ARG A CA 1
ATOM 909 C C . ARG A 1 115 ? -6.613 21.619 1.517 1.00 81.06 115 ARG A C 1
ATOM 911 O O . ARG A 1 115 ? -7.503 21.737 2.353 1.00 81.06 115 ARG A O 1
ATOM 918 N N . ILE A 1 116 ? -5.780 20.581 1.519 1.00 82.38 116 ILE A N 1
ATOM 919 C CA . ILE A 1 116 ? -5.856 19.523 2.537 1.00 82.38 116 ILE A CA 1
ATOM 920 C C . ILE A 1 116 ? -5.585 20.067 3.938 1.00 82.38 116 ILE A C 1
ATOM 922 O O . ILE A 1 116 ? -6.308 19.725 4.872 1.00 82.38 116 ILE A O 1
ATOM 926 N N . ALA A 1 117 ? -4.613 20.969 4.090 1.00 84.38 117 ALA A N 1
ATOM 927 C CA . ALA A 1 117 ? -4.364 21.633 5.365 1.00 84.38 117 ALA A CA 1
ATOM 928 C C . ALA A 1 117 ? -5.566 22.474 5.834 1.00 84.38 117 ALA A C 1
ATOM 930 O O . ALA A 1 117 ? -5.834 22.541 7.031 1.00 84.38 117 ALA A O 1
ATOM 931 N N . GLU A 1 118 ? -6.304 23.108 4.919 1.00 85.62 118 GLU A N 1
ATOM 932 C CA . GLU A 1 118 ? -7.554 23.807 5.235 1.00 85.62 118 GLU A CA 1
ATOM 933 C C . GLU A 1 118 ? -8.653 22.830 5.673 1.00 85.62 118 GLU A C 1
ATOM 935 O O . GLU A 1 118 ? -9.246 23.021 6.734 1.00 85.62 118 GLU A O 1
ATOM 940 N N . ILE A 1 119 ? -8.870 21.749 4.914 1.00 81.88 119 ILE A N 1
ATOM 941 C CA . ILE A 1 119 ? -9.875 20.725 5.226 1.00 81.88 119 ILE A CA 1
ATOM 942 C C . ILE A 1 119 ? -9.595 20.092 6.596 1.00 81.88 119 ILE A C 1
ATOM 944 O O . ILE A 1 119 ? -10.508 19.947 7.408 1.00 81.88 119 ILE A O 1
ATOM 948 N N . ALA A 1 120 ? -8.331 19.783 6.895 1.00 85.00 120 ALA A N 1
ATOM 949 C CA . ALA A 1 120 ? -7.917 19.205 8.170 1.00 85.00 120 ALA A CA 1
ATOM 950 C C . ALA A 1 120 ? -8.307 20.078 9.380 1.00 85.00 120 ALA A C 1
ATOM 952 O O . ALA A 1 120 ? -8.654 19.538 10.429 1.00 85.00 120 ALA A O 1
ATOM 953 N N . ARG A 1 121 ? -8.325 21.415 9.242 1.00 87.88 121 ARG A N 1
ATOM 954 C CA . ARG A 1 121 ? -8.717 22.341 10.327 1.00 87.88 121 ARG A CA 1
ATOM 955 C C . ARG A 1 121 ? -10.201 22.278 10.679 1.00 87.88 121 ARG A C 1
ATOM 957 O O . ARG A 1 121 ? -10.573 22.711 11.767 1.00 87.88 121 ARG A O 1
ATOM 964 N N . HIS A 1 122 ? -11.051 21.756 9.794 1.00 87.19 122 HIS A N 1
ATOM 965 C CA . HIS A 1 122 ? -12.472 21.575 10.095 1.00 87.19 122 HIS A CA 1
ATOM 966 C C . HIS A 1 122 ? -12.732 20.403 11.052 1.00 87.19 122 HIS A C 1
ATOM 968 O O . HIS A 1 122 ? -13.813 20.325 11.638 1.00 87.19 122 HIS A O 1
ATOM 974 N N . TYR A 1 123 ? -11.748 19.525 11.265 1.00 85.00 123 TYR A N 1
ATOM 975 C CA . TYR A 1 123 ? -11.844 18.450 12.243 1.00 85.00 123 TYR A CA 1
ATOM 976 C C . TYR A 1 123 ? -11.342 18.916 13.602 1.00 85.00 123 TYR A C 1
ATOM 978 O O . TYR A 1 123 ? -10.185 19.288 13.784 1.00 85.00 123 TYR A O 1
ATOM 986 N N . HIS A 1 124 ? -12.230 18.863 14.589 1.00 86.38 124 HIS A N 1
ATOM 987 C CA . HIS A 1 124 ? -11.889 19.246 15.949 1.00 86.38 124 HIS A CA 1
ATOM 988 C C . HIS A 1 124 ? -10.989 18.177 16.604 1.00 86.38 124 HIS A C 1
ATOM 990 O O . HIS A 1 124 ? -11.412 17.013 16.689 1.00 86.38 124 HIS A O 1
ATOM 996 N N . PRO A 1 125 ? -9.798 18.546 17.115 1.00 86.25 125 PRO A N 1
ATOM 997 C CA . PRO A 1 125 ? -8.792 17.594 17.588 1.00 86.25 125 PRO A CA 1
ATOM 998 C C . PRO A 1 125 ? -9.250 16.784 18.804 1.00 86.25 125 PRO A C 1
ATOM 1000 O O . PRO A 1 125 ? -8.791 15.663 18.991 1.00 86.25 125 PRO A O 1
ATOM 1003 N N . ASP A 1 126 ? -10.186 17.283 19.613 1.00 85.88 126 ASP A N 1
ATOM 1004 C CA . ASP A 1 126 ? -10.703 16.517 20.762 1.00 85.88 126 ASP A CA 1
ATOM 1005 C C . ASP A 1 126 ? -11.641 15.373 20.358 1.00 85.88 126 ASP A C 1
ATOM 1007 O O . ASP A 1 126 ? -11.820 14.423 21.119 1.00 85.88 126 ASP A O 1
ATOM 1011 N N . TYR A 1 127 ? -12.211 15.428 19.152 1.00 85.31 127 TYR A N 1
ATOM 1012 C CA . TYR A 1 127 ? -13.198 14.453 18.683 1.00 85.31 127 TYR A CA 1
ATOM 1013 C C . TYR A 1 127 ? -12.662 13.541 17.579 1.00 85.31 127 TYR A C 1
ATOM 1015 O O . TYR A 1 127 ? -13.152 12.417 17.439 1.00 85.31 127 TYR A O 1
ATOM 1023 N N . HIS A 1 128 ? -11.655 13.991 16.825 1.00 88.81 128 HIS A N 1
ATOM 1024 C CA . HIS A 1 128 ? -11.133 13.280 15.662 1.00 88.81 128 HIS A CA 1
ATOM 1025 C C . HIS A 1 128 ? -9.631 13.028 15.768 1.00 88.81 128 HIS A C 1
ATOM 1027 O O . HIS A 1 128 ? -8.861 13.891 16.186 1.00 88.81 128 HIS A O 1
ATOM 1033 N N . ASP A 1 129 ? -9.231 11.833 15.354 1.00 89.38 129 ASP A N 1
ATOM 1034 C CA . ASP A 1 129 ? -7.884 11.561 14.884 1.00 89.38 129 ASP A CA 1
ATOM 1035 C C . ASP A 1 129 ? -7.839 11.900 13.390 1.00 89.38 129 ASP A C 1
ATOM 1037 O O . ASP A 1 129 ? -8.761 11.565 12.642 1.00 89.38 129 ASP A O 1
ATOM 1041 N N . VAL A 1 130 ? -6.779 12.582 12.966 1.00 89.25 130 VAL A N 1
ATOM 1042 C CA . VAL A 1 130 ? -6.571 13.005 11.580 1.00 89.25 130 VAL A CA 1
ATOM 1043 C C . VAL A 1 130 ? -5.217 12.492 11.116 1.00 89.25 130 VAL A C 1
ATOM 1045 O O . VAL A 1 130 ? -4.247 12.484 11.878 1.00 89.25 130 VAL A O 1
ATOM 1048 N N . TYR A 1 131 ? -5.150 12.070 9.861 1.00 88.75 131 TYR A N 1
ATOM 1049 C CA . TYR A 1 131 ? -3.926 11.688 9.188 1.00 88.75 131 TYR A CA 1
ATOM 1050 C C . TYR A 1 131 ? -3.859 12.354 7.819 1.00 88.75 131 TYR A C 1
ATOM 1052 O O . TYR A 1 131 ? -4.722 12.138 6.972 1.00 88.75 131 TYR A O 1
ATOM 1060 N N . VAL A 1 132 ? -2.837 13.183 7.625 1.00 86.12 132 VAL A N 1
ATOM 1061 C CA . VAL A 1 132 ? -2.514 13.789 6.333 1.00 86.12 132 VAL A CA 1
ATOM 1062 C C . VAL A 1 132 ? -1.365 12.995 5.731 1.00 86.12 132 VAL A C 1
ATOM 1064 O O . VAL A 1 132 ? -0.366 12.759 6.410 1.00 86.12 132 VAL A O 1
ATOM 1067 N N . TYR A 1 133 ? -1.510 12.587 4.478 1.00 82.38 133 TYR A N 1
ATOM 1068 C CA . TYR A 1 133 ? -0.513 11.806 3.750 1.00 82.38 133 TYR A CA 1
ATOM 1069 C C . TYR A 1 133 ? -0.234 12.430 2.383 1.00 82.38 133 TYR A C 1
ATOM 1071 O O . TYR A 1 133 ? -1.018 13.244 1.908 1.00 82.38 133 TYR A O 1
ATOM 1079 N N . GLU A 1 134 ? 0.887 12.087 1.757 1.00 77.44 134 GLU A N 1
ATOM 1080 C CA . GLU A 1 134 ? 1.143 12.435 0.355 1.00 77.44 134 GLU A CA 1
ATOM 1081 C C . GLU A 1 134 ? 0.699 11.265 -0.532 1.00 77.44 134 GLU A C 1
ATOM 1083 O O . GLU A 1 134 ? 0.831 10.102 -0.149 1.00 77.44 134 GLU A O 1
ATOM 1088 N N . VAL A 1 135 ? 0.147 11.579 -1.700 1.00 69.56 135 VAL A N 1
ATOM 1089 C CA . VAL A 1 135 ? -0.245 10.614 -2.728 1.00 69.56 135 VAL A CA 1
ATOM 1090 C C . VAL A 1 135 ? 0.430 11.016 -4.025 1.00 69.56 135 VAL A C 1
ATOM 1092 O O . VAL A 1 135 ? 0.336 12.170 -4.456 1.00 69.56 135 VAL A O 1
ATOM 1095 N N . TYR A 1 136 ? 1.091 10.054 -4.654 1.00 63.88 136 TYR A N 1
ATOM 1096 C CA . TYR A 1 136 ? 1.501 10.182 -6.041 1.00 63.88 136 TYR A CA 1
ATOM 1097 C C . TYR A 1 136 ? 0.316 9.755 -6.892 1.00 63.88 136 TYR A C 1
ATOM 1099 O O . TYR A 1 136 ? -0.215 8.667 -6.701 1.00 63.88 136 TYR A O 1
ATOM 1107 N N . THR A 1 137 ? -0.164 10.651 -7.753 1.00 52.09 137 THR A N 1
ATOM 1108 C CA . THR A 1 137 ? -1.261 10.278 -8.644 1.00 52.09 137 THR A CA 1
ATOM 1109 C C . THR A 1 137 ? -0.744 9.461 -9.810 1.00 52.09 137 THR A C 1
ATOM 1111 O O . THR A 1 137 ? 0.290 9.818 -10.381 1.00 52.09 137 THR A O 1
ATOM 1114 N N . PRO A 1 138 ? -1.484 8.419 -10.209 1.00 46.19 138 PRO A N 1
ATOM 1115 C CA . PRO A 1 138 ? -1.109 7.552 -11.305 1.00 46.19 138 PRO A CA 1
ATOM 1116 C C . PRO A 1 138 ? -1.615 8.132 -12.618 1.00 46.19 138 PRO A C 1
ATOM 1118 O O . PRO A 1 138 ? -2.310 7.487 -13.396 1.00 46.19 138 PRO A O 1
ATOM 1121 N N . TYR A 1 139 ? -1.257 9.381 -12.910 1.00 50.75 139 TYR A N 1
ATOM 1122 C CA . TYR A 1 139 ? -1.164 9.708 -14.322 1.00 50.75 139 TYR A CA 1
ATOM 1123 C C . TYR A 1 139 ? 0.042 8.922 -14.793 1.00 50.75 139 TYR A C 1
ATOM 1125 O O . TYR A 1 139 ? 1.155 9.266 -14.417 1.00 50.75 139 TYR A O 1
ATOM 1133 N N . SER A 1 140 ? -0.243 7.831 -15.499 1.00 54.75 140 SER A N 1
ATOM 1134 C CA . SER A 1 140 ? 0.580 6.911 -16.288 1.00 54.75 140 SER A CA 1
ATOM 1135 C C . SER A 1 140 ? 1.744 7.553 -17.076 1.00 54.75 140 SER A C 1
ATOM 1137 O O . SER A 1 140 ? 1.964 7.275 -18.251 1.00 54.75 140 SER A O 1
ATOM 1139 N N . GLN A 1 141 ? 2.505 8.439 -16.456 1.00 62.69 141 GLN A N 1
ATOM 1140 C CA . GLN A 1 141 ? 3.491 9.335 -17.027 1.00 62.69 141 GLN A CA 1
ATOM 1141 C C . GLN A 1 141 ? 4.717 9.332 -16.120 1.00 62.69 141 GLN A C 1
ATOM 1143 O O . GLN A 1 141 ? 4.630 9.328 -14.891 1.00 62.69 141 GLN A O 1
ATOM 1148 N N . VAL A 1 142 ? 5.889 9.344 -16.740 1.00 70.06 142 VAL A N 1
ATOM 1149 C CA . VAL A 1 142 ? 7.158 9.342 -16.019 1.00 70.06 142 VAL A CA 1
ATOM 1150 C C . VAL A 1 142 ? 7.533 10.795 -15.762 1.00 70.06 142 VAL A C 1
ATOM 1152 O O . VAL A 1 142 ? 7.961 11.497 -16.670 1.00 70.06 142 VAL A O 1
ATOM 1155 N N . SER A 1 143 ? 7.338 11.265 -14.530 1.00 71.44 143 SER A N 1
ATOM 1156 C CA . SER A 1 143 ? 7.760 12.606 -14.105 1.00 71.44 143 SER A CA 1
ATOM 1157 C C . SER A 1 143 ? 9.182 12.588 -13.525 1.00 71.44 143 SER A C 1
ATOM 1159 O O . SER A 1 143 ? 9.642 11.533 -13.077 1.00 71.44 143 SER A O 1
ATOM 1161 N N . PRO A 1 144 ? 9.881 13.737 -13.436 1.00 73.81 144 PRO A N 1
ATOM 1162 C CA . PRO A 1 144 ? 11.177 13.805 -12.758 1.00 73.81 144 PRO A CA 1
ATOM 1163 C C . PRO A 1 144 ? 11.137 13.262 -11.322 1.00 73.81 144 PRO A C 1
ATOM 1165 O O . PRO A 1 144 ? 11.997 12.477 -10.946 1.00 73.81 144 PRO A O 1
ATOM 1168 N N . SER A 1 145 ? 10.087 13.579 -10.555 1.00 74.00 145 SER A N 1
ATOM 1169 C CA . SER A 1 145 ? 9.916 13.062 -9.190 1.00 74.00 145 SER A CA 1
ATOM 1170 C C . SER A 1 145 ? 9.649 11.558 -9.133 1.00 74.00 145 SER A C 1
ATOM 1172 O O . SER A 1 145 ? 10.006 10.912 -8.155 1.00 74.00 145 SER A O 1
ATOM 1174 N N . PHE A 1 146 ? 9.033 10.980 -10.170 1.00 78.44 146 PHE A N 1
ATOM 1175 C CA . PHE A 1 146 ? 8.893 9.526 -10.272 1.00 78.44 146 PHE A CA 1
ATOM 1176 C C . PHE A 1 146 ? 10.259 8.865 -10.494 1.00 78.44 146 PHE A C 1
ATOM 1178 O O . PHE A 1 146 ? 10.542 7.808 -9.941 1.00 78.44 146 PHE A O 1
ATOM 1185 N N . LEU A 1 147 ? 11.144 9.521 -11.250 1.00 84.19 147 LEU A N 1
ATOM 1186 C CA . LEU A 1 147 ? 12.514 9.057 -11.459 1.00 84.19 147 LEU A CA 1
ATOM 1187 C C . LEU A 1 147 ? 13.425 9.248 -10.237 1.00 84.19 147 LEU A C 1
ATOM 1189 O O . LEU A 1 147 ? 14.500 8.65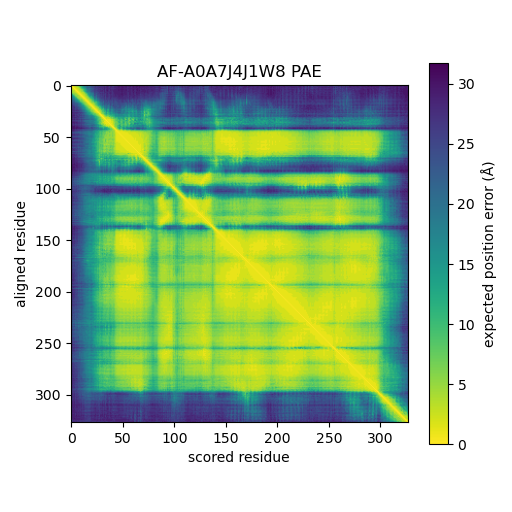1 -10.203 1.00 84.19 147 LEU A O 1
ATOM 1193 N N . ASP A 1 148 ? 13.015 10.008 -9.223 1.00 84.56 148 ASP A N 1
ATOM 1194 C CA . ASP A 1 148 ? 13.736 10.094 -7.945 1.00 84.56 148 ASP A CA 1
ATOM 1195 C C . ASP A 1 148 ? 13.500 8.860 -7.053 1.00 84.56 148 ASP A C 1
ATOM 1197 O O . ASP A 1 148 ? 14.267 8.618 -6.119 1.00 84.56 148 ASP A O 1
ATOM 1201 N N . LEU A 1 149 ? 12.477 8.050 -7.349 1.00 87.00 149 LEU A N 1
ATOM 1202 C CA . LEU A 1 149 ? 12.176 6.818 -6.619 1.00 87.00 149 LEU A CA 1
ATOM 1203 C C . LEU A 1 149 ? 13.275 5.763 -6.790 1.00 87.00 149 LEU A C 1
ATOM 1205 O O . LEU A 1 149 ? 14.031 5.762 -7.771 1.00 87.00 149 LEU A O 1
ATOM 1209 N N . SER A 1 150 ? 13.355 4.829 -5.838 1.00 93.44 150 SER A N 1
ATOM 1210 C CA . SER A 1 150 ? 14.224 3.669 -6.004 1.00 93.44 150 SER A CA 1
ATOM 1211 C C . SER A 1 150 ? 13.719 2.787 -7.158 1.00 93.44 150 SER A C 1
ATOM 1213 O O . SER A 1 150 ? 12.518 2.714 -7.419 1.00 93.44 150 SER A O 1
ATOM 1215 N N . PRO A 1 151 ? 14.608 2.062 -7.843 1.00 95.00 151 PRO A N 1
ATOM 1216 C CA . PRO A 1 151 ? 14.228 1.098 -8.875 1.00 95.00 151 PRO A CA 1
ATOM 1217 C C . PRO A 1 151 ? 13.215 0.046 -8.398 1.00 95.00 151 PRO A C 1
ATOM 1219 O O . PRO A 1 151 ? 12.260 -0.245 -9.111 1.00 95.00 151 PRO A O 1
ATOM 1222 N N . SER A 1 152 ? 13.348 -0.449 -7.164 1.00 95.50 152 SER A N 1
ATOM 1223 C CA . SER A 1 152 ? 12.372 -1.360 -6.549 1.00 95.50 152 SER A CA 1
ATOM 1224 C C . SER A 1 152 ? 10.994 -0.716 -6.332 1.00 95.50 152 SER A C 1
ATOM 1226 O O . SER A 1 152 ? 9.977 -1.373 -6.545 1.00 95.50 152 SER A O 1
ATOM 1228 N N . GLN A 1 153 ? 10.933 0.574 -5.978 1.00 92.25 153 GLN A N 1
ATOM 1229 C CA . GLN A 1 153 ? 9.676 1.332 -5.906 1.00 92.25 153 GLN A CA 1
ATOM 1230 C C . GLN A 1 153 ? 9.063 1.554 -7.291 1.00 92.25 153 GLN A C 1
ATOM 1232 O O . GLN A 1 153 ? 7.851 1.452 -7.439 1.00 92.25 153 GLN A O 1
ATOM 1237 N N . ILE A 1 154 ? 9.886 1.826 -8.307 1.00 92.06 154 ILE A N 1
ATOM 1238 C CA . ILE A 1 154 ? 9.429 1.968 -9.694 1.00 92.06 154 ILE A CA 1
ATOM 1239 C C . ILE A 1 154 ? 8.818 0.657 -10.194 1.00 92.06 154 ILE A C 1
ATOM 1241 O O . ILE A 1 154 ? 7.734 0.688 -10.769 1.00 92.06 154 ILE A O 1
ATOM 1245 N N . ILE A 1 155 ? 9.476 -0.484 -9.952 1.00 94.69 155 ILE A N 1
ATOM 1246 C CA . ILE A 1 155 ? 8.949 -1.808 -10.321 1.00 94.69 155 ILE A CA 1
ATOM 1247 C C . ILE A 1 155 ? 7.584 -2.034 -9.668 1.00 94.69 155 ILE A C 1
ATOM 1249 O O . ILE A 1 155 ? 6.625 -2.360 -10.366 1.00 94.69 155 ILE A O 1
ATOM 1253 N N . HIS A 1 156 ? 7.488 -1.805 -8.352 1.00 93.44 156 HIS A N 1
ATOM 1254 C CA . HIS A 1 156 ? 6.234 -1.952 -7.612 1.00 93.44 156 HIS A CA 1
ATOM 1255 C C . HIS A 1 156 ? 5.130 -1.062 -8.198 1.00 93.44 156 HIS A C 1
ATOM 1257 O O . HIS A 1 156 ? 4.097 -1.585 -8.606 1.00 93.44 156 HIS A O 1
ATOM 1263 N N . LEU A 1 157 ? 5.365 0.248 -8.320 1.00 89.69 157 LEU A N 1
ATOM 1264 C CA . LEU A 1 157 ? 4.344 1.203 -8.758 1.00 89.69 157 LEU A CA 1
ATOM 1265 C C . LEU A 1 157 ? 3.902 0.976 -10.201 1.00 89.69 157 LEU A C 1
ATOM 1267 O O . LEU A 1 157 ? 2.711 1.003 -10.478 1.00 89.69 157 LEU A O 1
ATOM 1271 N N . VAL A 1 158 ? 4.831 0.723 -11.128 1.00 88.94 158 VAL A N 1
ATOM 1272 C CA . VAL A 1 158 ? 4.454 0.484 -12.528 1.00 88.94 158 VAL A CA 1
ATOM 1273 C C . VAL A 1 158 ? 3.530 -0.724 -12.627 1.00 88.94 158 VAL A C 1
ATOM 1275 O O . VAL A 1 158 ? 2.523 -0.648 -13.319 1.00 88.94 158 VAL A O 1
ATOM 1278 N N . ILE A 1 159 ? 3.828 -1.828 -11.939 1.00 91.12 159 ILE A N 1
ATOM 1279 C CA . ILE A 1 159 ? 2.958 -3.007 -11.989 1.00 91.12 159 ILE A CA 1
ATOM 1280 C C . ILE A 1 159 ? 1.644 -2.747 -11.239 1.00 91.12 159 ILE A C 1
ATOM 1282 O O . ILE A 1 159 ? 0.585 -3.085 -11.758 1.00 91.12 159 ILE A O 1
ATOM 1286 N N . HIS A 1 160 ? 1.707 -2.140 -10.052 1.00 91.06 160 HIS A N 1
ATOM 1287 C CA . HIS A 1 160 ? 0.545 -1.850 -9.207 1.00 91.06 160 HIS A CA 1
ATOM 1288 C C . HIS A 1 160 ? -0.495 -1.008 -9.961 1.00 91.06 160 HIS A C 1
ATOM 1290 O O . HIS A 1 160 ? -1.641 -1.422 -10.103 1.00 91.06 160 HIS A O 1
ATOM 1296 N N . GLU A 1 161 ? -0.078 0.106 -10.563 1.00 84.62 161 GLU A N 1
ATOM 1297 C CA . GLU A 1 161 ? -0.985 0.967 -11.334 1.00 84.62 161 GLU A CA 1
ATOM 1298 C C . GLU A 1 161 ? -1.502 0.286 -12.607 1.00 84.62 161 GLU A C 1
ATOM 1300 O O . GLU A 1 161 ? -2.647 0.480 -13.005 1.00 84.62 161 GLU A O 1
ATOM 1305 N N . ARG A 1 162 ? -0.709 -0.595 -13.232 1.00 84.75 162 ARG A N 1
ATOM 1306 C CA . ARG A 1 162 ? -1.194 -1.387 -14.372 1.00 84.75 162 ARG A CA 1
ATOM 1307 C C . ARG A 1 162 ? -2.285 -2.369 -13.998 1.00 84.75 162 ARG A C 1
ATOM 1309 O O . ARG A 1 162 ? -3.167 -2.612 -14.814 1.00 84.75 162 ARG A O 1
ATOM 1316 N N . VAL A 1 163 ? -2.228 -2.935 -12.798 1.00 84.94 163 VAL A N 1
ATOM 1317 C CA . VAL A 1 163 ? -3.297 -3.802 -12.306 1.00 84.94 163 VAL A CA 1
ATOM 1318 C C . VAL A 1 163 ? -4.586 -2.996 -12.169 1.00 84.94 163 VAL A C 1
ATOM 1320 O O . VAL A 1 163 ? -5.607 -3.455 -12.671 1.00 84.94 163 VAL A O 1
ATOM 1323 N N . HIS A 1 164 ? -4.528 -1.786 -11.602 1.00 82.94 164 HIS A N 1
ATOM 1324 C CA . HIS A 1 164 ? -5.683 -0.881 -11.535 1.00 82.94 164 HIS A CA 1
ATOM 1325 C C . HIS A 1 164 ? -6.257 -0.544 -12.917 1.00 82.94 164 HIS A C 1
ATOM 1327 O O . HIS A 1 164 ? -7.470 -0.587 -13.115 1.00 82.94 164 HIS A O 1
ATOM 1333 N N . ASP A 1 165 ? -5.392 -0.241 -13.886 1.00 80.94 165 ASP A N 1
ATOM 1334 C CA . ASP A 1 165 ? -5.820 0.196 -15.218 1.00 80.94 165 ASP A CA 1
ATOM 1335 C C . ASP A 1 165 ? -6.386 -0.941 -16.090 1.00 80.94 165 ASP A C 1
ATOM 1337 O O . ASP A 1 165 ? -7.251 -0.709 -16.938 1.00 80.94 165 ASP A O 1
ATOM 1341 N N . GLU A 1 166 ? -5.867 -2.163 -15.948 1.00 82.44 166 GLU A N 1
ATOM 1342 C CA . GLU A 1 166 ? -6.060 -3.236 -16.938 1.00 82.44 166 GLU A CA 1
ATOM 1343 C C . GLU A 1 166 ? -6.856 -4.435 -16.397 1.00 82.44 166 GLU A C 1
ATOM 1345 O O . GLU A 1 166 ? -7.340 -5.261 -17.182 1.00 82.44 166 GLU A O 1
ATOM 1350 N N . ILE A 1 167 ? -6.993 -4.561 -15.072 1.00 80.88 167 ILE A N 1
ATOM 1351 C CA . ILE A 1 167 ? -7.623 -5.707 -14.414 1.00 80.88 167 ILE A CA 1
ATOM 1352 C C . ILE A 1 167 ? -8.808 -5.221 -13.581 1.00 80.88 167 ILE A C 1
ATOM 1354 O O . ILE A 1 167 ? -8.655 -4.678 -12.492 1.00 80.88 167 ILE A O 1
ATOM 1358 N N . GLU A 1 168 ? -10.018 -5.501 -14.064 1.00 81.56 168 GLU A N 1
ATOM 1359 C CA . GLU A 1 168 ? -11.237 -5.262 -13.293 1.00 81.56 168 GLU A CA 1
ATOM 1360 C C . GLU A 1 168 ? -11.287 -6.215 -12.091 1.00 81.56 168 GLU A C 1
ATOM 1362 O O . GLU A 1 168 ? -11.457 -7.430 -12.237 1.00 81.56 168 GLU A O 1
ATOM 1367 N N . LEU A 1 169 ? -11.121 -5.654 -10.894 1.00 78.19 169 LEU A N 1
ATOM 1368 C CA . LEU A 1 169 ? -11.216 -6.365 -9.626 1.00 78.19 169 LEU A CA 1
ATOM 1369 C C . LEU A 1 169 ? -12.315 -5.748 -8.754 1.00 78.19 169 LEU A C 1
ATOM 1371 O O . LEU A 1 169 ? -12.552 -4.540 -8.803 1.00 78.19 169 LEU A O 1
ATOM 1375 N N . PRO A 1 170 ? -12.966 -6.545 -7.894 1.00 78.12 170 PRO A N 1
ATOM 1376 C CA . PRO A 1 170 ? -13.811 -6.013 -6.837 1.00 78.12 170 PRO A CA 1
ATOM 1377 C C . PRO A 1 170 ? -13.013 -5.020 -5.990 1.00 78.12 170 PRO A C 1
ATOM 1379 O O . PRO A 1 170 ? -11.956 -5.368 -5.461 1.00 78.12 170 PRO A O 1
ATOM 1382 N N . ARG A 1 171 ? -13.551 -3.812 -5.798 1.00 74.75 171 ARG A N 1
ATOM 1383 C CA . ARG A 1 171 ? -12.872 -2.692 -5.117 1.00 74.75 171 ARG A CA 1
ATOM 1384 C C . ARG A 1 171 ? -12.242 -3.059 -3.767 1.00 74.75 171 ARG A C 1
ATOM 1386 O O . ARG A 1 171 ? -11.205 -2.531 -3.393 1.00 74.75 171 ARG A O 1
ATOM 1393 N N . ILE A 1 172 ? -12.864 -3.972 -3.016 1.00 76.62 172 ILE A N 1
ATOM 1394 C CA . ILE A 1 172 ? -12.361 -4.429 -1.708 1.00 76.62 172 ILE A CA 1
ATOM 1395 C C . ILE A 1 172 ? -11.078 -5.276 -1.797 1.00 76.62 172 ILE A C 1
ATOM 1397 O O . ILE A 1 172 ? -10.374 -5.424 -0.799 1.00 76.62 172 ILE A O 1
ATOM 1401 N N . LEU A 1 173 ? -10.798 -5.867 -2.959 1.00 83.19 173 LEU A N 1
ATOM 1402 C CA . LEU A 1 173 ? -9.626 -6.708 -3.219 1.00 83.19 173 LEU A CA 1
ATOM 1403 C C . LEU A 1 173 ? -8.564 -5.989 -4.051 1.00 83.19 173 LEU A C 1
ATOM 1405 O O . LEU A 1 173 ? -7.401 -6.367 -3.978 1.00 83.19 173 LEU A O 1
ATOM 1409 N N . GLU A 1 174 ? -8.980 -4.995 -4.834 1.00 84.31 174 GLU A N 1
ATOM 1410 C CA . GLU A 1 174 ? -8.198 -4.328 -5.874 1.00 84.31 174 GLU A CA 1
ATOM 1411 C C . GLU A 1 174 ? -6.798 -3.905 -5.403 1.00 84.31 174 GLU A C 1
ATOM 1413 O O . GLU A 1 174 ? -5.811 -4.419 -5.914 1.00 84.31 174 GLU A O 1
ATOM 1418 N N . GLU A 1 175 ? -6.708 -3.075 -4.363 1.00 85.50 175 GLU A N 1
ATOM 1419 C CA . GLU A 1 175 ? -5.442 -2.558 -3.809 1.00 85.50 175 GLU A CA 1
ATOM 1420 C C . GLU A 1 175 ? -4.494 -3.669 -3.338 1.00 85.50 175 GLU A C 1
ATOM 1422 O O . GLU A 1 175 ? -3.318 -3.729 -3.699 1.00 85.50 175 GLU A O 1
ATOM 1427 N N . ALA A 1 176 ? -5.017 -4.602 -2.540 1.00 89.31 176 ALA A N 1
ATOM 1428 C CA . ALA A 1 176 ? -4.216 -5.688 -1.995 1.00 89.31 176 ALA A CA 1
ATOM 1429 C C . ALA A 1 176 ? -3.753 -6.654 -3.098 1.00 89.31 176 ALA A C 1
ATOM 1431 O O . ALA A 1 176 ? -2.666 -7.223 -3.008 1.00 89.31 176 ALA A O 1
ATOM 1432 N N . MET A 1 177 ? -4.557 -6.829 -4.150 1.00 88.38 177 MET A N 1
ATOM 1433 C CA . MET A 1 177 ? -4.174 -7.606 -5.322 1.00 88.38 177 MET A CA 1
ATOM 1434 C C . MET A 1 177 ? -3.154 -6.894 -6.197 1.00 88.38 177 MET A C 1
ATOM 1436 O O . MET A 1 177 ? -2.236 -7.559 -6.678 1.00 88.38 177 MET A O 1
ATOM 1440 N N . ALA A 1 178 ? -3.280 -5.581 -6.380 1.00 89.56 178 ALA A N 1
ATOM 1441 C CA . ALA A 1 178 ? -2.290 -4.772 -7.075 1.00 89.56 178 ALA A CA 1
ATOM 1442 C C . ALA A 1 178 ? -0.924 -4.868 -6.380 1.00 89.56 178 ALA A C 1
ATOM 1444 O O . ALA A 1 178 ? 0.082 -5.092 -7.051 1.00 89.56 178 ALA A O 1
ATOM 1445 N N . ASP A 1 179 ? -0.885 -4.837 -5.042 1.00 92.12 179 ASP A N 1
ATOM 1446 C CA . ASP A 1 179 ? 0.342 -5.082 -4.272 1.00 92.12 179 ASP A CA 1
ATOM 1447 C C . ASP A 1 179 ? 0.898 -6.505 -4.440 1.00 92.12 179 ASP A C 1
ATOM 1449 O O . ASP A 1 179 ? 2.101 -6.696 -4.606 1.00 92.12 179 ASP A O 1
ATOM 1453 N N . ILE A 1 180 ? 0.057 -7.541 -4.387 1.00 92.81 180 ILE A N 1
ATOM 1454 C CA . ILE A 1 180 ? 0.539 -8.923 -4.557 1.00 92.81 180 ILE A CA 1
ATOM 1455 C C . ILE A 1 180 ? 1.104 -9.127 -5.960 1.00 92.81 180 ILE A C 1
ATOM 1457 O O . ILE A 1 180 ? 2.183 -9.702 -6.119 1.00 92.81 180 ILE A O 1
ATOM 1461 N N . ALA A 1 181 ? 0.381 -8.653 -6.973 1.00 91.69 181 ALA A N 1
ATOM 1462 C CA . ALA A 1 181 ? 0.810 -8.725 -8.356 1.00 91.69 181 ALA A CA 1
ATOM 1463 C C . ALA A 1 181 ? 2.115 -7.954 -8.562 1.00 91.69 181 ALA A C 1
ATOM 1465 O O . ALA A 1 181 ? 3.006 -8.473 -9.223 1.00 91.69 181 ALA A O 1
ATOM 1466 N N . SER A 1 182 ? 2.274 -6.773 -7.961 1.00 94.12 182 SER A N 1
ATOM 1467 C CA . SER A 1 182 ? 3.488 -5.977 -8.120 1.00 94.12 182 SER A CA 1
ATOM 1468 C C . SER A 1 182 ? 4.730 -6.630 -7.518 1.00 94.12 182 SER A C 1
ATOM 1470 O O . SER A 1 182 ? 5.781 -6.616 -8.157 1.00 94.12 182 SER A O 1
ATOM 1472 N N . TYR A 1 183 ? 4.624 -7.284 -6.358 1.00 95.38 183 TYR A N 1
ATOM 1473 C CA . TYR A 1 183 ? 5.744 -8.052 -5.808 1.00 95.38 183 TYR A CA 1
ATOM 1474 C C . TYR A 1 183 ? 6.020 -9.331 -6.603 1.00 95.38 183 TYR A C 1
ATOM 1476 O O . TYR A 1 183 ? 7.169 -9.602 -6.943 1.00 95.38 183 TYR A O 1
ATOM 1484 N N . SER A 1 184 ? 4.982 -10.106 -6.926 1.00 94.31 184 SER A N 1
ATOM 1485 C CA . SER A 1 184 ? 5.126 -11.391 -7.622 1.00 94.31 184 SER A CA 1
ATOM 1486 C C . SER A 1 184 ? 5.660 -11.215 -9.047 1.00 94.31 184 SER A C 1
ATOM 1488 O O . SER A 1 184 ? 6.696 -11.778 -9.396 1.00 94.31 184 SER A O 1
ATOM 1490 N N . LEU A 1 185 ? 5.019 -10.359 -9.849 1.00 94.75 185 LEU A N 1
ATOM 1491 C CA . LEU A 1 185 ? 5.467 -10.043 -11.207 1.00 94.75 185 LEU A CA 1
ATOM 1492 C C . LEU A 1 185 ? 6.787 -9.275 -11.211 1.00 94.75 185 LEU A C 1
ATOM 1494 O O . LEU A 1 185 ? 7.557 -9.415 -12.155 1.00 94.75 185 LEU A O 1
ATOM 1498 N N . GLY A 1 186 ? 7.058 -8.485 -10.168 1.00 95.88 186 GLY A N 1
ATOM 1499 C CA . GLY A 1 186 ? 8.344 -7.825 -9.984 1.00 95.88 186 GLY A CA 1
ATOM 1500 C C . GLY A 1 186 ? 9.479 -8.838 -9.860 1.00 95.88 186 GLY A C 1
ATOM 1501 O O . GLY A 1 186 ? 10.465 -8.719 -10.576 1.00 95.88 186 GLY A O 1
ATOM 1502 N N . MET A 1 187 ? 9.323 -9.868 -9.024 1.00 95.38 187 MET A N 1
ATOM 1503 C CA . MET A 1 187 ? 10.313 -10.948 -8.915 1.00 95.38 187 MET A CA 1
ATOM 1504 C C . MET A 1 187 ? 10.435 -11.744 -10.224 1.00 95.38 187 MET A C 1
ATOM 1506 O O . MET A 1 187 ? 11.547 -11.923 -10.710 1.00 95.38 187 MET A O 1
ATOM 1510 N N . GLU A 1 188 ? 9.316 -12.118 -10.865 1.00 94.19 188 GLU A N 1
ATOM 1511 C CA . GLU A 1 188 ? 9.347 -12.800 -12.174 1.00 94.19 188 GLU A CA 1
ATOM 1512 C C . GLU A 1 188 ? 10.089 -11.977 -13.248 1.00 94.19 188 GLU A C 1
ATOM 1514 O O . GLU A 1 188 ? 10.834 -12.530 -14.060 1.00 94.19 188 GLU A O 1
ATOM 1519 N N . PHE A 1 189 ? 9.895 -10.655 -13.259 1.00 95.50 189 PHE A N 1
ATOM 1520 C CA . PHE A 1 189 ? 10.600 -9.744 -14.158 1.00 95.50 189 PHE A CA 1
ATOM 1521 C C . PHE A 1 189 ? 12.106 -9.741 -13.893 1.00 95.50 189 PHE A C 1
ATOM 1523 O O . PHE A 1 189 ? 12.888 -9.801 -14.840 1.00 95.50 189 PHE A O 1
ATOM 1530 N N . LEU A 1 190 ? 12.517 -9.677 -12.627 1.00 96.25 190 LEU A N 1
ATOM 1531 C CA . LEU A 1 190 ? 13.925 -9.620 -12.235 1.00 96.25 190 LEU A CA 1
ATOM 1532 C C . LEU A 1 190 ? 14.665 -10.935 -12.519 1.00 96.25 190 LEU A C 1
ATOM 1534 O O . LEU A 1 190 ? 15.809 -10.896 -12.972 1.00 96.25 190 LEU A O 1
ATOM 1538 N N . ASP A 1 191 ? 13.995 -12.075 -12.344 1.00 93.38 191 ASP A N 1
ATOM 1539 C CA . ASP A 1 191 ? 14.532 -13.398 -12.680 1.00 93.38 191 ASP A CA 1
ATOM 1540 C C . ASP A 1 191 ? 14.793 -13.556 -14.187 1.00 93.38 191 ASP A C 1
ATOM 1542 O O . ASP A 1 191 ? 15.791 -14.150 -14.607 1.00 93.38 191 ASP A O 1
ATOM 1546 N N . GLU A 1 192 ? 13.900 -13.022 -15.025 1.00 93.00 192 GLU A N 1
ATOM 1547 C CA . GLU A 1 192 ? 14.031 -13.086 -16.483 1.00 93.00 192 GLU A CA 1
ATOM 1548 C C . GLU A 1 192 ? 15.016 -12.041 -17.024 1.00 93.00 192 GLU A C 1
ATOM 1550 O O . GLU A 1 192 ? 15.873 -12.340 -17.861 1.00 93.00 192 GLU A O 1
ATOM 1555 N N . PHE A 1 193 ? 14.923 -10.804 -16.537 1.00 92.69 193 PHE A N 1
ATOM 1556 C CA . PHE A 1 193 ? 15.753 -9.688 -16.971 1.00 92.69 193 PHE A CA 1
ATOM 1557 C C . PHE A 1 193 ? 16.953 -9.515 -16.038 1.00 92.69 193 PHE A C 1
ATOM 1559 O O . PHE A 1 193 ? 17.096 -8.482 -15.387 1.00 92.69 193 PHE A O 1
ATOM 1566 N N . GLN A 1 194 ? 17.880 -10.479 -16.074 1.00 88.88 194 GLN A N 1
ATOM 1567 C CA . GLN A 1 194 ? 19.084 -10.547 -15.220 1.00 88.88 194 GLN A CA 1
ATOM 1568 C C . GLN A 1 194 ? 19.915 -9.253 -15.116 1.00 88.88 194 GLN A C 1
ATOM 1570 O O . GLN A 1 194 ? 20.699 -9.094 -14.198 1.00 88.88 194 GLN A O 1
ATOM 1575 N N . ARG A 1 195 ? 19.772 -8.300 -16.043 1.00 91.69 195 ARG A N 1
ATOM 1576 C CA . ARG A 1 195 ? 20.422 -6.975 -15.964 1.00 91.69 195 ARG A CA 1
ATOM 1577 C C . ARG A 1 195 ? 19.912 -6.067 -14.832 1.00 91.69 195 ARG A C 1
ATOM 1579 O O . ARG A 1 195 ? 20.433 -4.959 -14.690 1.00 91.69 195 ARG A O 1
ATOM 1586 N N . TRP A 1 196 ? 18.823 -6.469 -14.188 1.00 94.19 196 TRP A N 1
ATOM 1587 C CA . TRP A 1 196 ? 18.167 -5.771 -13.089 1.00 94.19 196 TRP A CA 1
ATOM 1588 C C . TRP A 1 196 ? 18.209 -6.595 -11.794 1.00 94.19 196 TRP A C 1
ATOM 1590 O O . TRP A 1 196 ? 17.601 -6.180 -10.809 1.00 94.19 196 TRP A O 1
ATOM 1600 N N . ASP A 1 197 ? 18.888 -7.751 -11.797 1.00 93.19 197 ASP A N 1
ATOM 1601 C CA . ASP A 1 197 ? 18.901 -8.731 -10.703 1.00 93.19 197 ASP A CA 1
ATOM 1602 C C . ASP A 1 197 ? 19.325 -8.133 -9.355 1.00 93.19 197 ASP A C 1
ATOM 1604 O O . ASP A 1 197 ? 18.870 -8.584 -8.304 1.00 93.19 197 ASP A O 1
ATOM 1608 N N . GLU A 1 198 ? 20.102 -7.049 -9.368 1.00 95.75 198 GLU A N 1
ATOM 1609 C CA . GLU A 1 198 ? 20.530 -6.351 -8.164 1.00 95.75 198 GLU A CA 1
ATOM 1610 C C . GLU A 1 198 ? 19.373 -5.753 -7.343 1.00 95.75 198 GLU A C 1
ATOM 1612 O O . GLU A 1 198 ? 19.573 -5.372 -6.191 1.00 95.75 198 GLU A O 1
ATOM 1617 N N . TYR A 1 199 ? 18.170 -5.653 -7.918 1.00 96.75 199 TYR A N 1
ATOM 1618 C CA . TYR A 1 199 ? 16.968 -5.168 -7.236 1.00 96.75 199 TYR A CA 1
ATOM 1619 C C . TYR A 1 199 ? 16.104 -6.278 -6.635 1.00 96.75 199 TYR A C 1
ATOM 1621 O O . TYR A 1 199 ? 15.089 -5.969 -6.006 1.00 96.75 199 TYR A O 1
ATOM 1629 N N . HIS A 1 200 ? 16.481 -7.548 -6.809 1.00 96.56 200 HIS A N 1
ATOM 1630 C CA . HIS A 1 200 ? 15.689 -8.686 -6.343 1.00 96.56 200 HIS A CA 1
ATOM 1631 C C . HIS A 1 200 ? 15.503 -8.660 -4.820 1.00 96.56 200 HIS A C 1
ATOM 1633 O O . HIS A 1 200 ? 14.369 -8.652 -4.335 1.00 96.56 200 HIS A O 1
ATOM 1639 N N . ASP A 1 201 ? 16.601 -8.534 -4.068 1.00 96.88 201 ASP A N 1
ATOM 1640 C CA . ASP A 1 201 ? 16.578 -8.478 -2.601 1.00 96.88 201 ASP A CA 1
ATOM 1641 C C . ASP A 1 201 ? 15.726 -7.312 -2.079 1.00 96.88 201 ASP A C 1
ATOM 1643 O O . ASP A 1 201 ? 15.026 -7.448 -1.076 1.00 96.88 201 ASP A O 1
ATOM 1647 N N . ASP A 1 202 ? 15.746 -6.161 -2.757 1.00 97.19 202 ASP A N 1
ATOM 1648 C CA . ASP A 1 202 ? 14.950 -4.994 -2.371 1.00 97.19 202 ASP A CA 1
ATOM 1649 C C . ASP A 1 202 ? 13.445 -5.239 -2.561 1.00 97.19 202 ASP A C 1
ATOM 1651 O O . ASP A 1 202 ? 12.635 -4.858 -1.708 1.00 97.19 202 ASP A O 1
ATOM 1655 N N . VAL A 1 203 ? 13.048 -5.867 -3.675 1.00 96.69 203 VAL A N 1
ATOM 1656 C CA . VAL A 1 203 ? 11.646 -6.233 -3.934 1.00 96.69 203 VAL A CA 1
ATOM 1657 C C . VAL A 1 203 ? 11.172 -7.270 -2.915 1.00 96.69 203 VAL A C 1
ATOM 1659 O O . VAL A 1 203 ? 10.110 -7.088 -2.314 1.00 96.69 203 VAL A O 1
ATOM 1662 N N . GLU A 1 204 ? 11.981 -8.293 -2.635 1.00 96.75 204 GLU A N 1
ATOM 1663 C CA . GLU A 1 204 ? 11.678 -9.312 -1.625 1.00 96.75 204 GLU A CA 1
ATOM 1664 C C . GLU A 1 204 ? 11.575 -8.707 -0.212 1.00 96.75 204 GLU A C 1
ATOM 1666 O O . GLU A 1 204 ? 10.650 -9.008 0.551 1.00 96.75 204 GLU A O 1
ATOM 1671 N N . GLN A 1 205 ? 12.482 -7.800 0.158 1.00 96.75 205 GLN A N 1
ATOM 1672 C CA . GLN A 1 205 ? 12.416 -7.091 1.437 1.00 96.75 205 GLN A CA 1
ATOM 1673 C C . GLN A 1 205 ? 11.154 -6.232 1.556 1.00 96.75 205 GLN A C 1
ATOM 1675 O O . GLN A 1 205 ? 10.552 -6.176 2.634 1.00 96.75 205 GLN A O 1
ATOM 1680 N N . ASN A 1 206 ? 10.727 -5.574 0.474 1.00 95.12 206 ASN A N 1
ATOM 1681 C CA . ASN A 1 206 ? 9.491 -4.795 0.466 1.00 95.12 206 ASN A CA 1
ATOM 1682 C C . ASN A 1 206 ? 8.251 -5.693 0.615 1.00 95.12 206 ASN A C 1
ATOM 1684 O O . ASN A 1 206 ? 7.385 -5.370 1.429 1.00 95.12 206 ASN A O 1
ATOM 1688 N N . LEU A 1 207 ? 8.204 -6.849 -0.058 1.00 95.75 207 LEU A N 1
ATOM 1689 C CA . LEU A 1 207 ? 7.161 -7.862 0.148 1.00 95.75 207 LEU A CA 1
ATOM 1690 C C . LEU A 1 207 ? 7.113 -8.323 1.612 1.00 95.75 207 LEU A C 1
ATOM 1692 O O . LEU A 1 207 ? 6.056 -8.309 2.246 1.00 95.75 207 LEU A O 1
ATOM 1696 N N . ASN A 1 208 ? 8.263 -8.673 2.190 1.00 96.25 208 ASN A N 1
ATOM 1697 C CA . ASN A 1 208 ? 8.359 -9.097 3.587 1.00 96.25 208 ASN A CA 1
ATOM 1698 C C . ASN A 1 208 ? 7.903 -7.999 4.560 1.00 96.25 208 ASN A C 1
ATOM 1700 O O . ASN A 1 208 ? 7.235 -8.278 5.563 1.00 96.25 208 ASN A O 1
ATOM 1704 N N . ARG A 1 209 ? 8.210 -6.732 4.256 1.00 94.50 209 ARG A N 1
ATOM 1705 C CA . ARG A 1 209 ? 7.714 -5.579 5.015 1.00 94.50 209 ARG A CA 1
ATOM 1706 C C . ARG A 1 209 ? 6.193 -5.466 4.919 1.00 94.50 209 ARG A C 1
ATOM 1708 O O . ARG A 1 209 ? 5.560 -5.251 5.953 1.00 94.50 209 ARG A O 1
ATOM 1715 N N . GLN A 1 210 ? 5.610 -5.657 3.736 1.00 94.50 210 GLN A N 1
ATOM 1716 C CA . GLN A 1 210 ? 4.160 -5.606 3.540 1.00 94.50 210 GLN A CA 1
ATOM 1717 C C . GLN A 1 210 ? 3.443 -6.755 4.261 1.00 94.50 210 GLN A C 1
ATOM 1719 O O . GLN A 1 210 ? 2.457 -6.521 4.961 1.00 94.50 210 GLN A O 1
ATOM 1724 N N . LEU A 1 211 ? 3.988 -7.976 4.212 1.00 95.19 211 LEU A N 1
ATOM 1725 C CA . LEU A 1 211 ? 3.490 -9.123 4.981 1.00 95.19 211 LEU A CA 1
ATOM 1726 C C . LEU A 1 211 ? 3.500 -8.844 6.489 1.00 95.19 211 LEU A C 1
ATOM 1728 O O . LEU A 1 211 ? 2.503 -9.073 7.183 1.00 95.19 211 LEU A O 1
ATOM 1732 N N . ARG A 1 212 ? 4.612 -8.304 7.009 1.00 95.56 212 ARG A N 1
ATOM 1733 C CA . ARG A 1 212 ? 4.718 -7.912 8.422 1.00 95.56 212 ARG A CA 1
ATOM 1734 C C . ARG A 1 212 ? 3.700 -6.828 8.771 1.00 95.56 212 ARG A C 1
ATOM 1736 O O . ARG A 1 212 ? 3.005 -6.963 9.779 1.00 95.56 212 ARG A O 1
ATOM 1743 N N . ARG A 1 213 ? 3.586 -5.787 7.941 1.00 93.94 213 ARG A N 1
ATOM 1744 C CA . ARG A 1 213 ? 2.635 -4.683 8.119 1.00 93.94 213 ARG A CA 1
ATOM 1745 C C . ARG A 1 213 ? 1.197 -5.194 8.169 1.00 93.94 213 ARG A C 1
ATOM 1747 O O . ARG A 1 213 ? 0.508 -4.928 9.152 1.00 93.94 213 ARG A O 1
ATOM 1754 N N . ALA A 1 214 ? 0.769 -5.990 7.191 1.00 93.19 214 ALA A N 1
ATOM 1755 C CA . ALA A 1 214 ? -0.578 -6.556 7.145 1.00 93.19 214 ALA A CA 1
ATOM 1756 C C . ALA A 1 214 ? -0.890 -7.419 8.383 1.00 93.19 214 ALA A C 1
ATOM 1758 O O . ALA A 1 214 ? -1.973 -7.314 8.962 1.00 93.19 214 ALA A O 1
ATOM 1759 N N . LYS A 1 215 ? 0.080 -8.214 8.859 1.00 94.50 215 LYS A N 1
ATOM 1760 C CA . LYS A 1 215 ? -0.060 -9.023 10.081 1.00 94.50 215 LYS A CA 1
ATOM 1761 C C . LYS A 1 215 ? -0.250 -8.174 11.334 1.00 94.50 215 LYS A C 1
ATOM 1763 O O . LYS A 1 215 ? -1.185 -8.415 12.100 1.00 94.50 215 LYS A O 1
ATOM 1768 N N . VAL A 1 216 ? 0.621 -7.189 11.545 1.00 94.75 216 VAL A N 1
ATOM 1769 C CA . VAL A 1 216 ? 0.563 -6.301 12.716 1.00 94.75 216 VAL A CA 1
ATOM 1770 C C . VAL A 1 216 ? -0.749 -5.519 12.722 1.00 94.75 216 VAL A C 1
ATOM 1772 O O . VAL A 1 216 ? -1.450 -5.496 13.735 1.00 94.75 216 VAL A O 1
ATOM 1775 N N . LEU A 1 217 ? -1.124 -4.933 11.584 1.00 92.12 217 LEU A N 1
ATOM 1776 C CA . LEU A 1 217 ? -2.339 -4.132 11.472 1.00 92.12 217 LEU A CA 1
ATOM 1777 C C . LEU A 1 217 ? -3.608 -4.973 11.620 1.00 92.12 217 LEU A C 1
ATOM 1779 O O . LEU A 1 217 ? -4.522 -4.546 12.319 1.00 92.12 217 LEU A O 1
ATOM 1783 N N . GLY A 1 218 ? -3.664 -6.179 11.047 1.00 89.50 218 GLY A N 1
ATOM 1784 C CA . GLY A 1 218 ? -4.802 -7.087 11.220 1.00 89.50 218 GLY A CA 1
ATOM 1785 C C . GLY A 1 218 ? -5.000 -7.522 12.679 1.00 89.50 218 GLY A C 1
ATOM 1786 O O . GLY A 1 218 ? -6.129 -7.546 13.187 1.00 89.50 218 GLY A O 1
ATOM 1787 N N . GLN A 1 219 ? -3.903 -7.796 13.393 1.00 92.25 219 GLN A N 1
ATOM 1788 C CA . GLN A 1 219 ? -3.943 -8.095 14.825 1.00 92.25 219 GLN A CA 1
ATOM 1789 C C . GLN A 1 219 ? -4.449 -6.892 15.632 1.00 92.25 219 GLN A C 1
ATOM 1791 O O . GLN A 1 219 ? -5.381 -7.027 16.429 1.00 92.25 219 GLN A O 1
ATOM 1796 N N . VAL A 1 220 ? -3.858 -5.715 15.418 1.00 92.25 220 VAL A N 1
ATOM 1797 C CA . VAL A 1 220 ? -4.216 -4.488 16.142 1.00 92.25 220 VAL A CA 1
ATOM 1798 C C . VAL A 1 220 ? -5.651 -4.070 15.845 1.00 92.25 220 VAL A C 1
ATOM 1800 O O . VAL A 1 220 ? -6.374 -3.689 16.763 1.00 92.25 220 VAL A O 1
ATOM 1803 N N . TYR A 1 221 ? -6.106 -4.222 14.602 1.00 89.50 221 TYR A N 1
ATOM 1804 C CA . TYR A 1 221 ? -7.495 -3.990 14.223 1.00 89.50 221 TYR A CA 1
ATOM 1805 C C . TYR A 1 221 ? -8.459 -4.821 15.072 1.00 89.50 221 TYR A C 1
ATOM 1807 O O . TYR A 1 221 ? -9.397 -4.284 15.661 1.00 89.50 221 TYR A O 1
ATOM 1815 N N . SER A 1 222 ? -8.199 -6.125 15.179 1.00 87.56 222 SER A N 1
ATOM 1816 C CA . SER A 1 222 ? -9.039 -7.052 15.942 1.00 87.56 222 SER A CA 1
ATOM 1817 C C . SER A 1 222 ? -9.082 -6.680 17.430 1.00 87.56 222 SER A C 1
ATOM 1819 O O . SER A 1 222 ? -10.147 -6.682 18.051 1.00 87.56 222 SER A O 1
ATOM 1821 N N . GLN A 1 223 ? -7.933 -6.300 17.997 1.00 92.25 223 GLN A N 1
ATOM 1822 C CA . GLN A 1 223 ? -7.817 -5.867 19.392 1.00 92.25 223 GLN A CA 1
ATOM 1823 C C . GLN A 1 223 ? -8.552 -4.548 19.658 1.00 92.25 223 GLN A C 1
ATOM 1825 O O . GLN A 1 223 ? -9.295 -4.442 20.636 1.00 92.25 223 GLN A O 1
ATOM 1830 N N . LEU A 1 224 ? -8.392 -3.559 18.775 1.00 91.12 224 LEU A N 1
ATOM 1831 C CA . LEU A 1 224 ? -9.081 -2.277 18.875 1.00 91.12 224 LEU A CA 1
ATOM 1832 C C . LEU A 1 224 ? -10.591 -2.454 18.700 1.00 91.12 224 LEU A C 1
ATOM 1834 O O . LEU A 1 224 ? -11.351 -1.951 19.520 1.00 91.12 224 LEU A O 1
ATOM 1838 N N . SER A 1 225 ? -11.043 -3.227 17.713 1.00 87.38 225 SER A N 1
ATOM 1839 C CA . SER A 1 225 ? -12.470 -3.523 17.531 1.00 87.38 225 SER A CA 1
ATOM 1840 C C . SER A 1 225 ? -13.083 -4.120 18.807 1.00 87.38 225 SER A C 1
ATOM 1842 O O . SER A 1 225 ? -14.074 -3.603 19.335 1.00 87.38 225 SER A O 1
ATOM 1844 N N . ALA A 1 226 ? -12.418 -5.115 19.406 1.00 90.62 226 ALA A N 1
ATOM 1845 C CA . ALA A 1 226 ? -12.845 -5.697 20.676 1.00 90.62 226 ALA A CA 1
ATOM 1846 C C . ALA A 1 226 ? -12.840 -4.682 21.837 1.00 90.62 226 ALA A C 1
ATOM 1848 O O . ALA A 1 226 ? -13.764 -4.675 22.652 1.00 90.62 226 ALA A O 1
ATOM 1849 N N . LEU A 1 227 ? -11.835 -3.802 21.920 1.00 92.50 227 LEU A N 1
ATOM 1850 C CA . LEU A 1 227 ? -11.770 -2.726 22.917 1.00 92.50 227 LEU A CA 1
ATOM 1851 C C . LEU A 1 227 ? -12.952 -1.756 22.780 1.00 92.50 227 LEU A C 1
ATOM 1853 O O . LEU A 1 227 ? -13.588 -1.404 23.777 1.00 92.50 227 LEU A O 1
ATOM 1857 N N . TYR A 1 228 ? -13.268 -1.336 21.556 1.00 89.25 228 TYR A N 1
ATOM 1858 C CA . TYR A 1 228 ? -14.336 -0.376 21.292 1.00 89.25 228 TYR A CA 1
ATOM 1859 C C . TYR A 1 228 ? -15.738 -0.979 21.471 1.00 89.25 228 TYR A C 1
ATOM 1861 O O . TYR A 1 228 ? -16.651 -0.249 21.870 1.00 89.25 228 TYR A O 1
ATOM 1869 N N . ALA A 1 229 ? -15.896 -2.296 21.309 1.00 90.12 229 ALA A N 1
ATOM 1870 C CA . ALA A 1 229 ? -17.144 -3.019 21.563 1.00 90.12 229 ALA A CA 1
ATOM 1871 C C . ALA A 1 229 ? -17.515 -3.154 23.059 1.00 90.12 229 ALA A C 1
ATOM 1873 O O . ALA A 1 229 ? -18.682 -3.391 23.386 1.00 90.12 229 ALA A O 1
ATOM 1874 N N . LYS A 1 230 ? -16.562 -2.978 23.988 1.00 92.31 230 LYS A N 1
ATOM 1875 C CA . LYS A 1 230 ? -16.810 -3.062 25.441 1.00 92.31 230 LYS A CA 1
ATOM 1876 C C . LYS A 1 230 ? -17.771 -1.965 25.912 1.00 92.31 230 LYS A C 1
ATOM 1878 O O . LYS A 1 230 ? -17.496 -0.775 25.745 1.00 92.31 230 LYS A O 1
ATOM 1883 N N . LYS A 1 231 ? -18.910 -2.354 26.494 1.00 92.44 231 LYS A N 1
ATOM 1884 C CA . LYS A 1 231 ? -19.975 -1.430 26.947 1.00 92.44 231 LYS A CA 1
ATOM 1885 C C . LYS A 1 231 ? -19.748 -0.877 28.356 1.00 92.44 231 LYS A C 1
ATOM 1887 O O . LYS A 1 231 ? -20.327 0.141 28.708 1.00 92.44 231 LYS A O 1
ATOM 1892 N N . ASP A 1 232 ? -18.923 -1.553 29.143 1.00 96.12 232 ASP A N 1
ATOM 1893 C CA . ASP A 1 232 ? -18.555 -1.224 30.522 1.00 96.12 232 ASP A CA 1
ATOM 1894 C C . ASP A 1 232 ? -17.454 -0.154 30.621 1.00 96.12 232 ASP A C 1
ATOM 1896 O O . ASP A 1 232 ? -17.244 0.419 31.687 1.00 96.12 232 ASP A O 1
ATOM 1900 N N . LEU A 1 233 ? -16.776 0.152 29.509 1.00 93.88 233 LEU A N 1
ATOM 1901 C CA . LEU A 1 233 ? -15.743 1.182 29.441 1.00 93.88 233 LEU A CA 1
ATOM 1902 C C . LEU A 1 233 ? -16.293 2.508 28.913 1.00 93.88 233 LEU A C 1
ATOM 1904 O O . LEU A 1 233 ? -16.937 2.569 27.862 1.00 93.88 233 LEU A O 1
ATOM 1908 N N . THR A 1 234 ? -15.937 3.593 29.594 1.00 93.31 234 THR A N 1
ATOM 1909 C CA . THR A 1 234 ? -16.146 4.962 29.110 1.00 93.31 234 THR A CA 1
ATOM 1910 C C . THR A 1 234 ? -15.297 5.252 27.869 1.00 93.31 234 THR A C 1
ATOM 1912 O O . THR A 1 234 ? -14.256 4.633 27.634 1.00 93.31 234 THR A O 1
ATOM 1915 N N . THR A 1 235 ? -15.695 6.262 27.092 1.00 87.94 235 THR A N 1
ATOM 1916 C CA . THR A 1 235 ? -14.915 6.755 25.946 1.00 87.94 235 THR A CA 1
ATOM 1917 C C . THR A 1 235 ? -13.484 7.127 26.334 1.00 87.94 235 THR A C 1
ATOM 1919 O O . THR A 1 235 ? -12.545 6.759 25.633 1.00 87.94 235 THR A O 1
ATOM 1922 N N . LEU A 1 236 ? -13.300 7.809 27.470 1.00 91.62 236 LEU A N 1
ATOM 1923 C CA . LEU A 1 236 ? -11.974 8.213 27.933 1.00 91.62 236 LEU A CA 1
ATOM 1924 C C . LEU A 1 236 ? -11.089 6.996 28.236 1.00 91.62 236 LEU A C 1
ATOM 1926 O O . LEU A 1 236 ? -9.937 6.963 27.817 1.00 91.62 236 LEU A O 1
ATOM 1930 N N . GLN A 1 237 ? -11.636 5.967 28.890 1.00 94.56 237 GLN A N 1
ATOM 1931 C CA . GLN A 1 237 ? -10.900 4.726 29.156 1.00 94.56 237 GLN A CA 1
ATOM 1932 C C . GLN A 1 237 ? -10.463 4.035 27.858 1.00 94.56 237 GLN A C 1
ATOM 1934 O O . GLN A 1 237 ? -9.318 3.606 27.761 1.00 94.56 237 GLN A O 1
ATOM 1939 N N . LYS A 1 238 ? -11.326 3.980 26.835 1.00 92.69 238 LYS A N 1
ATOM 1940 C CA . LYS A 1 238 ? -10.968 3.423 25.516 1.00 92.69 238 LYS A CA 1
ATOM 1941 C C . LYS A 1 238 ? -9.851 4.224 24.837 1.00 92.69 238 LYS A C 1
ATOM 1943 O O . LYS A 1 238 ? -8.926 3.635 24.286 1.00 92.69 238 LYS A O 1
ATOM 1948 N N . ILE A 1 239 ? -9.902 5.557 24.917 1.00 90.75 239 ILE A N 1
ATOM 1949 C CA . ILE A 1 239 ? -8.873 6.453 24.359 1.00 90.75 239 ILE A CA 1
ATOM 1950 C C . ILE A 1 239 ? -7.512 6.278 25.044 1.00 90.75 239 ILE A C 1
ATOM 1952 O O . ILE A 1 239 ? -6.485 6.421 24.379 1.00 90.75 239 ILE A O 1
ATOM 1956 N N . VAL A 1 240 ? -7.498 5.989 26.346 1.00 93.56 240 VAL A N 1
ATOM 1957 C CA . VAL A 1 240 ? -6.264 5.694 27.088 1.00 93.56 240 VAL A CA 1
ATOM 1958 C C . VAL A 1 240 ? -5.734 4.314 26.699 1.00 93.56 240 VAL A C 1
ATOM 1960 O O . VAL A 1 240 ? -4.589 4.205 26.278 1.00 93.56 240 VAL A O 1
ATOM 1963 N N . LEU A 1 241 ? -6.577 3.279 26.746 1.00 95.19 241 LEU A N 1
ATOM 1964 C CA . LEU A 1 241 ? -6.169 1.894 26.479 1.00 95.19 241 LEU A CA 1
ATOM 1965 C C . LEU A 1 241 ? -5.687 1.663 25.041 1.00 95.19 241 LEU A C 1
ATOM 1967 O O . LEU A 1 241 ? -4.811 0.838 24.812 1.00 95.19 241 LEU A O 1
ATOM 1971 N N . ARG A 1 242 ? -6.213 2.401 24.054 1.00 94.56 242 ARG A N 1
ATOM 1972 C CA . ARG A 1 242 ? -5.745 2.265 22.665 1.00 94.56 242 ARG A CA 1
ATOM 1973 C C . ARG A 1 242 ? -4.298 2.721 22.449 1.00 94.56 242 ARG A C 1
ATOM 1975 O O . ARG A 1 242 ? -3.708 2.330 21.448 1.00 94.56 242 ARG A O 1
ATOM 1982 N N . GLN A 1 243 ? -3.735 3.540 23.346 1.00 95.25 243 GLN A N 1
ATOM 1983 C CA . GLN A 1 243 ? -2.361 4.031 23.192 1.00 95.25 243 GLN A CA 1
ATOM 1984 C C . GLN A 1 243 ? -1.344 2.891 23.225 1.00 95.25 243 GLN A C 1
ATOM 1986 O O . GLN A 1 243 ? -0.398 2.922 22.445 1.00 95.25 243 GLN A O 1
ATOM 1991 N N . ASP A 1 244 ? -1.583 1.856 24.032 1.00 95.62 244 ASP A N 1
ATOM 1992 C CA . ASP A 1 244 ? -0.713 0.677 24.097 1.00 95.62 244 ASP A CA 1
ATOM 1993 C C . ASP A 1 244 ? -0.666 -0.052 22.743 1.00 95.62 244 ASP A C 1
ATOM 1995 O O . ASP A 1 244 ? 0.392 -0.479 22.284 1.00 95.62 244 ASP A O 1
ATOM 1999 N N . HIS A 1 245 ? -1.806 -0.127 22.048 1.00 95.06 245 HIS A N 1
ATOM 2000 C CA . HIS A 1 245 ? -1.875 -0.692 20.700 1.00 95.06 245 HIS A CA 1
ATOM 2001 C C . HIS A 1 245 ? -1.159 0.188 19.670 1.00 95.06 245 HIS A C 1
ATOM 2003 O O . HIS A 1 245 ? -0.498 -0.336 18.777 1.00 95.06 245 HIS A O 1
ATOM 2009 N N . PHE A 1 246 ? -1.259 1.515 19.783 1.00 95.31 246 PHE A N 1
ATOM 2010 C CA . PHE A 1 246 ? -0.542 2.423 18.885 1.00 95.31 246 PHE A CA 1
ATOM 2011 C C . PHE A 1 246 ? 0.967 2.331 19.081 1.00 95.31 246 PHE A C 1
ATOM 2013 O O . PHE A 1 246 ? 1.702 2.297 18.101 1.00 95.31 246 PHE A O 1
ATOM 2020 N N . GLU A 1 247 ? 1.426 2.259 20.327 1.00 96.12 247 GLU A N 1
ATOM 2021 C CA . GLU A 1 247 ? 2.841 2.108 20.650 1.00 96.12 247 GLU A CA 1
ATOM 2022 C C . GLU A 1 247 ? 3.398 0.783 20.119 1.00 96.12 247 GLU A C 1
ATOM 2024 O O . GLU A 1 247 ? 4.463 0.769 19.508 1.00 96.12 247 GLU A O 1
ATOM 2029 N N . TYR A 1 248 ? 2.632 -0.305 20.231 1.00 95.88 248 TYR A N 1
ATOM 2030 C CA . TYR A 1 248 ? 2.988 -1.578 19.607 1.00 95.88 248 TYR A CA 1
ATOM 2031 C C . TYR A 1 248 ? 3.169 -1.454 18.083 1.00 95.88 248 TYR A C 1
ATOM 2033 O O . TYR A 1 248 ? 4.179 -1.907 17.550 1.00 95.88 248 TYR A O 1
ATOM 2041 N N . VAL A 1 249 ? 2.249 -0.785 17.372 1.00 95.12 249 VAL A N 1
ATOM 2042 C CA . VAL A 1 249 ? 2.396 -0.551 15.919 1.00 95.12 249 VAL A CA 1
ATOM 2043 C C . VAL A 1 249 ? 3.660 0.251 15.610 1.00 95.12 249 VAL A C 1
ATOM 2045 O O . VAL A 1 249 ? 4.394 -0.115 14.695 1.00 95.12 249 VAL A O 1
ATOM 2048 N N . LYS A 1 250 ? 3.946 1.317 16.369 1.00 94.88 250 LYS A N 1
ATOM 2049 C CA . LYS A 1 250 ? 5.159 2.130 16.172 1.00 94.88 250 LYS A CA 1
ATOM 2050 C C . LYS A 1 250 ? 6.428 1.299 16.339 1.00 94.88 250 LYS A C 1
ATOM 2052 O O . LYS A 1 250 ? 7.337 1.405 15.521 1.00 94.88 250 LYS A O 1
ATOM 2057 N N . GLN A 1 251 ? 6.482 0.460 17.372 1.00 95.31 251 GLN A N 1
ATOM 2058 C CA . GLN A 1 251 ? 7.632 -0.404 17.649 1.00 95.31 251 GLN A CA 1
ATOM 2059 C C . GLN A 1 251 ? 7.825 -1.467 16.565 1.00 95.31 251 GLN A C 1
ATOM 2061 O O . GLN A 1 251 ? 8.948 -1.714 16.131 1.00 95.31 251 GLN A O 1
ATOM 2066 N N . GLU A 1 252 ? 6.736 -2.076 16.101 1.00 94.44 252 GLU A N 1
ATOM 2067 C CA . GLU A 1 252 ? 6.804 -3.137 15.099 1.00 94.44 252 GLU A CA 1
ATOM 2068 C C . GLU A 1 252 ? 7.069 -2.617 13.683 1.00 94.44 252 GLU A C 1
ATOM 2070 O O . GLU A 1 252 ? 7.790 -3.260 12.922 1.00 94.44 252 GLU A O 1
ATOM 2075 N N . LEU A 1 253 ? 6.493 -1.476 13.302 1.00 92.75 253 LEU A N 1
ATOM 2076 C CA . LEU A 1 253 ? 6.556 -0.976 11.924 1.00 92.75 253 LEU A CA 1
ATOM 2077 C C . LEU A 1 253 ? 7.549 0.173 11.729 1.00 92.75 253 LEU A C 1
ATOM 2079 O O . LEU A 1 253 ? 7.865 0.505 10.590 1.00 92.75 253 LEU A O 1
ATOM 2083 N N . GLY A 1 254 ? 8.060 0.769 12.810 1.00 90.00 254 GLY A N 1
ATOM 2084 C CA . GLY A 1 254 ? 8.903 1.965 12.742 1.00 90.00 254 GLY A CA 1
ATOM 2085 C C . GLY A 1 254 ? 8.138 3.233 12.342 1.00 90.00 254 GLY A C 1
ATOM 2086 O O . GLY A 1 254 ? 8.758 4.250 12.033 1.00 90.00 254 GLY A O 1
ATOM 2087 N N . ASP A 1 255 ? 6.803 3.188 12.337 1.00 84.06 255 ASP A N 1
ATOM 2088 C CA . ASP A 1 255 ? 5.959 4.320 11.967 1.00 84.06 255 ASP A CA 1
ATOM 2089 C C . ASP A 1 255 ? 5.972 5.387 13.072 1.00 84.06 255 ASP A C 1
ATOM 2091 O O . ASP A 1 255 ? 5.838 5.093 14.259 1.00 84.06 255 ASP A O 1
ATOM 2095 N N . THR A 1 256 ? 6.101 6.660 12.698 1.00 79.69 256 THR A N 1
ATOM 2096 C CA . THR A 1 256 ? 6.173 7.771 13.668 1.00 79.69 256 THR A CA 1
ATOM 2097 C C . THR A 1 256 ? 4.801 8.341 14.028 1.00 79.69 256 THR A C 1
ATOM 2099 O O . THR A 1 256 ? 4.623 8.913 15.107 1.00 79.69 256 THR A O 1
ATOM 2102 N N . VAL A 1 257 ? 3.806 8.155 13.157 1.00 87.88 257 VAL A N 1
ATOM 2103 C CA . VAL A 1 257 ? 2.445 8.674 13.321 1.00 87.88 257 VAL A CA 1
ATOM 2104 C C . VAL A 1 257 ? 1.464 7.509 13.281 1.00 87.88 257 VAL A C 1
ATOM 2106 O O . VAL A 1 257 ? 1.183 6.963 12.221 1.00 87.88 257 VAL A O 1
ATOM 2109 N N . VAL A 1 258 ? 0.927 7.143 14.448 1.00 91.94 258 VAL A N 1
ATOM 2110 C CA . VAL A 1 258 ? -0.083 6.085 14.588 1.00 91.94 258 VAL A CA 1
ATOM 2111 C C . VAL A 1 258 ? -1.273 6.615 15.383 1.00 91.94 258 VAL A C 1
ATOM 2113 O O . VAL A 1 258 ? -1.112 7.082 16.511 1.00 91.94 258 VAL A O 1
ATOM 2116 N N . ASN A 1 259 ? -2.462 6.560 14.784 1.00 90.88 259 ASN A N 1
ATOM 2117 C CA . ASN A 1 259 ? -3.745 6.904 15.391 1.00 90.88 259 ASN A CA 1
ATOM 2118 C C . ASN A 1 259 ? -4.894 6.117 14.717 1.00 90.88 259 ASN A C 1
ATOM 2120 O O . ASN A 1 259 ? -4.652 5.303 13.826 1.00 90.88 259 ASN A O 1
ATOM 2124 N N . ASN A 1 260 ? -6.157 6.343 15.110 1.00 88.62 260 ASN A N 1
ATOM 2125 C CA . ASN A 1 260 ? -7.280 5.623 14.488 1.00 88.62 260 ASN A CA 1
ATOM 2126 C C . ASN A 1 260 ? -7.360 5.851 12.968 1.00 88.62 260 ASN A C 1
ATOM 2128 O O . ASN A 1 260 ? -7.651 4.913 12.233 1.00 88.62 260 ASN A O 1
ATOM 2132 N N . ALA A 1 261 ? -7.115 7.079 12.497 1.00 87.00 261 ALA A N 1
ATOM 2133 C CA . ALA A 1 261 ? -7.210 7.422 11.081 1.00 87.00 261 ALA A CA 1
ATOM 2134 C C . ALA A 1 261 ? -6.089 6.781 10.251 1.00 87.00 261 ALA A C 1
ATOM 2136 O O . ALA A 1 261 ? -6.366 6.287 9.160 1.00 87.00 261 ALA A O 1
ATOM 2137 N N . THR A 1 262 ? -4.855 6.735 10.769 1.00 89.12 262 THR A N 1
ATOM 2138 C CA . THR A 1 262 ? -3.745 6.044 10.091 1.00 89.12 262 THR A CA 1
ATOM 2139 C C . THR A 1 262 ? -4.041 4.555 9.980 1.00 89.12 262 THR A C 1
ATOM 2141 O O . THR A 1 262 ? -3.980 4.010 8.888 1.00 89.12 262 THR A O 1
ATOM 2144 N N . ILE A 1 263 ? -4.440 3.901 11.077 1.00 89.12 263 ILE A N 1
ATOM 2145 C CA . ILE A 1 263 ? -4.718 2.459 11.081 1.00 89.12 263 ILE A CA 1
ATOM 2146 C C . ILE A 1 263 ? -5.893 2.137 10.154 1.00 89.12 263 ILE A C 1
ATOM 2148 O O . ILE A 1 263 ? -5.810 1.194 9.375 1.00 89.12 263 ILE A O 1
ATOM 2152 N N . ALA A 1 264 ? -6.972 2.924 10.197 1.00 82.94 264 ALA A N 1
ATOM 2153 C CA . ALA A 1 264 ? -8.118 2.726 9.312 1.00 82.94 264 ALA A CA 1
ATOM 2154 C C . ALA A 1 264 ? -7.736 2.866 7.830 1.00 82.94 264 ALA A C 1
ATOM 2156 O O . ALA A 1 264 ? -8.161 2.046 7.019 1.00 82.94 264 ALA A O 1
ATOM 2157 N N . ARG A 1 265 ? -6.901 3.858 7.486 1.00 84.56 265 ARG A N 1
ATOM 2158 C CA . ARG A 1 265 ? -6.355 4.010 6.133 1.00 84.56 265 ARG A CA 1
ATOM 2159 C C . ARG A 1 265 ? -5.517 2.797 5.748 1.00 84.56 265 ARG A C 1
ATOM 2161 O O . ARG A 1 265 ? -5.765 2.206 4.712 1.00 84.56 265 ARG A O 1
ATOM 2168 N N . GLU A 1 266 ? -4.540 2.410 6.561 1.00 86.50 266 GLU A N 1
ATOM 2169 C CA . GLU A 1 266 ? -3.659 1.290 6.218 1.00 86.50 266 GLU A CA 1
ATOM 2170 C C . GLU A 1 266 ? -4.436 -0.024 6.067 1.00 86.50 266 GLU A C 1
ATOM 2172 O O . GLU A 1 266 ? -4.111 -0.841 5.210 1.00 86.50 266 GLU A O 1
ATOM 2177 N N . LEU A 1 267 ? -5.502 -0.231 6.842 1.00 83.81 267 LEU A N 1
ATOM 2178 C CA . LEU A 1 267 ? -6.374 -1.395 6.689 1.00 83.81 267 LEU A CA 1
ATOM 2179 C C . LEU A 1 267 ? -7.158 -1.391 5.378 1.00 83.81 267 LEU A C 1
ATOM 2181 O O . LEU A 1 267 ? -7.410 -2.471 4.860 1.00 83.81 267 LEU A O 1
ATOM 2185 N N . TYR A 1 268 ? -7.526 -0.231 4.827 1.00 78.25 268 TYR A N 1
ATOM 2186 C CA . TYR A 1 268 ? -8.146 -0.177 3.497 1.00 78.25 268 TYR A CA 1
ATOM 2187 C C . TYR A 1 268 ? -7.262 -0.878 2.454 1.00 78.25 268 TYR A C 1
ATOM 2189 O O . TYR A 1 268 ? -7.756 -1.703 1.694 1.00 78.25 268 TYR A O 1
ATOM 2197 N N . TYR A 1 269 ? -5.950 -0.637 2.511 1.00 79.75 269 TYR A N 1
ATOM 2198 C CA . TYR A 1 269 ? -4.973 -1.220 1.588 1.00 79.75 269 TYR A CA 1
ATOM 2199 C C . TYR A 1 269 ? -4.543 -2.645 1.977 1.00 79.75 269 TYR A C 1
ATOM 2201 O O . TYR A 1 269 ? -4.324 -3.496 1.123 1.00 79.75 269 TYR A O 1
ATOM 2209 N N . THR A 1 270 ? -4.432 -2.945 3.275 1.00 84.06 270 THR A N 1
ATOM 2210 C CA . THR A 1 270 ? -3.761 -4.175 3.748 1.00 84.06 270 THR A CA 1
ATOM 2211 C C . THR A 1 270 ? -4.697 -5.275 4.239 1.00 84.06 270 THR A C 1
ATOM 2213 O O . THR A 1 270 ? -4.255 -6.413 4.401 1.00 84.06 270 THR A O 1
ATOM 2216 N N . ARG A 1 271 ? -5.985 -4.988 4.489 1.00 81.62 271 ARG A N 1
ATOM 2217 C CA . ARG A 1 271 ? -6.896 -5.917 5.191 1.00 81.62 271 ARG A CA 1
ATOM 2218 C C . ARG A 1 271 ? -7.005 -7.279 4.517 1.00 81.62 271 ARG A C 1
ATOM 2220 O O . ARG A 1 271 ? -7.108 -8.282 5.219 1.00 81.62 271 ARG A O 1
ATOM 2227 N N . GLN A 1 272 ? -6.988 -7.315 3.188 1.00 86.62 272 GLN A N 1
ATOM 2228 C CA . GLN A 1 272 ? -7.107 -8.562 2.430 1.00 86.62 272 GLN A CA 1
ATOM 2229 C C . GLN A 1 272 ? -5.752 -9.161 2.047 1.00 86.62 272 GLN A C 1
ATOM 2231 O O . GLN A 1 272 ? -5.700 -10.309 1.621 1.00 86.62 272 GLN A O 1
ATOM 2236 N N . PHE A 1 273 ? -4.650 -8.438 2.258 1.00 91.06 273 PHE A N 1
ATOM 2237 C CA . PHE A 1 273 ? -3.334 -8.810 1.743 1.00 91.06 273 PHE A CA 1
ATOM 2238 C C . PHE A 1 273 ? -2.901 -10.219 2.170 1.00 91.06 273 PHE A C 1
ATOM 2240 O O . PHE A 1 273 ? -2.543 -11.026 1.324 1.00 91.06 273 PHE A O 1
ATOM 2247 N N . LEU A 1 274 ? -3.010 -10.570 3.459 1.00 91.94 274 LEU A N 1
ATOM 2248 C CA . LEU A 1 274 ? -2.612 -11.905 3.935 1.00 91.94 274 LEU A CA 1
ATOM 2249 C C . LEU A 1 274 ? -3.470 -13.035 3.353 1.00 91.94 274 LEU A C 1
ATOM 2251 O O . LEU A 1 274 ? -2.946 -14.082 2.988 1.00 91.94 274 LEU A O 1
ATOM 2255 N N . LEU A 1 275 ? -4.787 -12.826 3.256 1.00 89.69 275 LEU A N 1
ATOM 2256 C CA . LEU A 1 275 ? -5.699 -13.813 2.676 1.00 89.69 275 LEU A CA 1
ATOM 2257 C C . LEU A 1 275 ? -5.356 -14.060 1.205 1.00 89.69 275 LEU A C 1
ATOM 2259 O O . LEU A 1 275 ? -5.245 -15.206 0.770 1.00 89.69 275 LEU A O 1
ATOM 2263 N N . LEU A 1 276 ? -5.189 -12.974 0.457 1.00 90.25 276 LEU A N 1
ATOM 2264 C CA . LEU A 1 276 ? -4.903 -13.023 -0.966 1.00 90.25 276 LEU A CA 1
ATOM 2265 C C . LEU A 1 276 ? -3.500 -13.590 -1.233 1.00 90.25 276 LEU A C 1
ATOM 2267 O O . LEU A 1 276 ? -3.320 -14.339 -2.193 1.00 90.25 276 LEU A O 1
ATOM 2271 N N . TRP A 1 277 ? -2.538 -13.309 -0.348 1.00 93.50 277 TRP A N 1
ATOM 2272 C CA . TRP A 1 277 ? -1.194 -13.879 -0.389 1.00 93.50 277 TRP A CA 1
ATOM 2273 C C . TRP A 1 277 ? -1.213 -15.393 -0.176 1.00 93.50 277 TRP A C 1
ATOM 2275 O O . TRP A 1 277 ? -0.614 -16.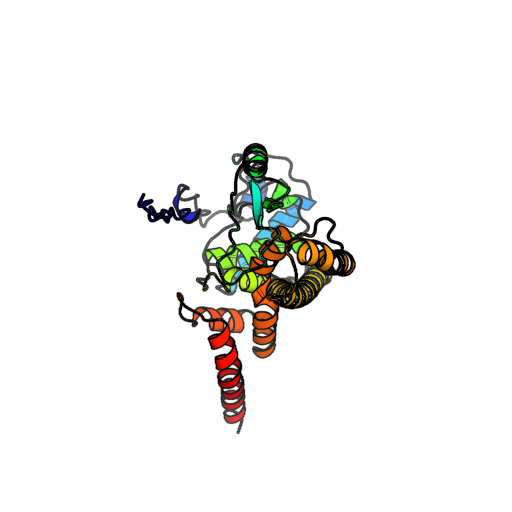134 -0.948 1.00 93.50 277 TRP A O 1
ATOM 2285 N N . ASP A 1 278 ? -1.959 -15.887 0.812 1.00 90.88 278 ASP A N 1
ATOM 2286 C CA . ASP A 1 278 ? -2.104 -17.331 1.023 1.00 90.88 278 ASP A CA 1
ATOM 2287 C C . ASP A 1 278 ? -2.723 -18.029 -0.202 1.00 90.88 278 ASP A C 1
ATOM 2289 O O . ASP A 1 278 ? -2.323 -19.139 -0.553 1.00 90.88 278 ASP A O 1
ATOM 2293 N N . ILE A 1 279 ? -3.695 -17.389 -0.867 1.00 88.56 279 ILE A N 1
ATOM 2294 C CA . ILE A 1 279 ? -4.282 -17.902 -2.115 1.00 88.56 279 ILE A CA 1
ATOM 2295 C C . ILE A 1 279 ? -3.229 -17.920 -3.226 1.00 88.56 279 ILE A C 1
ATOM 2297 O O . ILE A 1 279 ? -3.091 -18.931 -3.908 1.00 88.56 279 ILE A O 1
ATOM 2301 N N . HIS A 1 280 ? -2.455 -16.845 -3.380 1.00 91.06 280 HIS A N 1
ATOM 2302 C CA . HIS A 1 280 ? -1.357 -16.773 -4.343 1.00 91.06 280 HIS A CA 1
ATOM 2303 C C . HIS A 1 280 ? -0.339 -17.907 -4.143 1.00 91.06 280 HIS A C 1
ATOM 2305 O O . HIS A 1 280 ? 0.015 -18.614 -5.091 1.00 91.06 280 HIS A O 1
ATOM 2311 N N . MET A 1 281 ? 0.062 -18.153 -2.893 1.00 92.75 281 MET A N 1
ATOM 2312 C CA . MET A 1 281 ? 0.945 -19.265 -2.538 1.00 92.75 281 MET A CA 1
ATOM 2313 C C . MET A 1 281 ? 0.296 -20.624 -2.829 1.00 92.75 281 MET A C 1
ATOM 2315 O O . MET A 1 281 ? 0.948 -21.510 -3.381 1.00 92.75 281 MET A O 1
ATOM 2319 N N . GLY A 1 282 ? -0.998 -20.783 -2.535 1.00 89.38 282 GLY A N 1
ATOM 2320 C CA . GLY A 1 282 ? -1.778 -21.979 -2.874 1.00 89.38 282 GLY A CA 1
ATOM 2321 C C . GLY A 1 282 ? -1.904 -22.232 -4.383 1.00 89.38 282 GLY A C 1
ATOM 2322 O O . GLY A 1 282 ? -1.998 -23.379 -4.808 1.00 89.38 282 GLY A O 1
ATOM 2323 N N . MET A 1 283 ? -1.826 -21.180 -5.201 1.00 87.06 283 MET A N 1
ATOM 2324 C CA . MET A 1 283 ? -1.764 -21.253 -6.668 1.00 87.06 283 MET A CA 1
ATOM 2325 C C . MET A 1 283 ? -0.347 -21.536 -7.200 1.00 87.06 283 MET A C 1
ATOM 2327 O O . MET A 1 283 ? -0.124 -21.525 -8.415 1.00 87.06 283 MET A O 1
ATOM 2331 N N . GLY A 1 284 ? 0.608 -21.812 -6.306 1.00 89.00 284 GLY A N 1
ATOM 2332 C CA . GLY A 1 284 ? 1.989 -22.140 -6.639 1.00 89.00 284 GLY A CA 1
ATOM 2333 C C . GLY A 1 284 ? 2.862 -20.918 -6.907 1.00 89.00 284 GLY A C 1
ATOM 2334 O O . GLY A 1 284 ? 3.765 -21.024 -7.732 1.00 89.00 284 GLY A O 1
ATOM 2335 N N . ASN A 1 285 ? 2.585 -19.780 -6.250 1.00 89.25 285 ASN A N 1
ATOM 2336 C CA . ASN A 1 285 ? 3.337 -18.529 -6.423 1.00 89.25 285 ASN A CA 1
ATOM 2337 C C . ASN A 1 285 ? 3.374 -18.085 -7.897 1.00 89.25 285 ASN A C 1
ATOM 2339 O O . ASN A 1 285 ? 4.427 -17.813 -8.463 1.00 89.25 285 ASN A O 1
ATOM 2343 N N . ASN A 1 286 ? 2.208 -18.111 -8.551 1.00 86.19 286 ASN A N 1
ATOM 2344 C CA . ASN A 1 286 ? 2.066 -17.813 -9.974 1.00 86.19 286 ASN A CA 1
ATOM 2345 C C . ASN A 1 286 ? 1.083 -16.657 -10.173 1.00 86.19 286 ASN A C 1
ATOM 2347 O O . ASN A 1 286 ? -0.122 -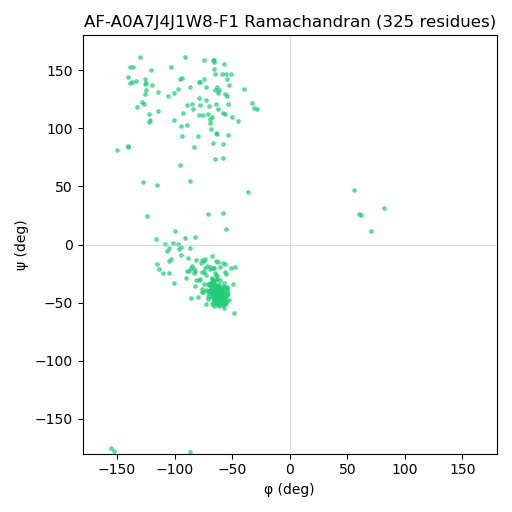16.805 -9.922 1.00 86.19 286 ASN A O 1
ATOM 2351 N N . ALA A 1 287 ? 1.590 -15.510 -10.622 1.00 81.69 287 ALA A N 1
ATOM 2352 C CA . ALA A 1 287 ? 0.787 -14.305 -10.785 1.00 81.69 287 ALA A CA 1
ATOM 2353 C C . ALA A 1 287 ? -0.345 -14.496 -11.807 1.00 81.69 287 ALA A C 1
ATOM 2355 O O . ALA A 1 287 ? -1.481 -14.119 -11.520 1.00 81.69 287 ALA A O 1
ATOM 2356 N N . ALA A 1 288 ? -0.091 -15.171 -12.937 1.00 82.19 288 ALA A N 1
ATOM 2357 C CA . ALA A 1 288 ? -1.102 -15.413 -13.974 1.00 82.19 288 ALA A CA 1
ATOM 2358 C C . ALA A 1 288 ? -2.307 -16.189 -13.435 1.00 82.19 288 ALA A C 1
ATOM 2360 O O . ALA A 1 288 ? -3.454 -15.779 -13.615 1.00 82.19 288 ALA A O 1
ATOM 2361 N N . LYS A 1 289 ? -2.049 -17.310 -12.748 1.00 86.31 289 LYS A N 1
ATOM 2362 C CA . LYS A 1 289 ? -3.094 -18.142 -12.132 1.00 86.31 289 LYS A CA 1
ATOM 2363 C C . LYS A 1 289 ? -3.873 -17.361 -11.079 1.00 86.31 289 LYS A C 1
ATOM 2365 O O . LYS A 1 289 ? -5.091 -17.489 -10.998 1.00 86.31 289 LYS A O 1
ATOM 2370 N N . THR A 1 290 ? -3.168 -16.546 -10.302 1.00 85.62 290 THR A N 1
ATOM 2371 C CA . THR A 1 290 ? -3.744 -15.745 -9.222 1.00 85.62 290 THR A CA 1
ATOM 2372 C C . THR A 1 290 ? -4.659 -14.651 -9.772 1.00 85.62 290 THR A C 1
ATOM 2374 O O . THR A 1 290 ? -5.820 -14.576 -9.384 1.00 85.62 290 THR A O 1
ATOM 2377 N N . ILE A 1 291 ? -4.191 -13.854 -10.735 1.00 80.25 291 ILE A N 1
ATOM 2378 C CA . ILE A 1 291 ? -4.990 -12.816 -11.406 1.00 80.25 291 ILE A CA 1
ATOM 2379 C C . ILE A 1 291 ? -6.219 -13.438 -12.081 1.00 80.25 291 ILE A C 1
ATOM 2381 O O . ILE A 1 291 ? -7.341 -12.983 -11.863 1.00 80.25 291 ILE A O 1
ATOM 2385 N N . ALA A 1 292 ? -6.030 -14.527 -12.835 1.00 82.81 292 ALA A N 1
ATOM 2386 C CA . ALA A 1 292 ? -7.122 -15.214 -13.519 1.00 82.81 292 ALA A CA 1
ATOM 2387 C C . ALA A 1 292 ? -8.166 -15.797 -12.552 1.00 82.81 292 ALA A C 1
ATOM 2389 O O . ALA A 1 292 ? -9.334 -15.922 -12.920 1.00 82.81 292 ALA A O 1
ATOM 2390 N N . PHE A 1 293 ? -7.766 -16.173 -11.334 1.00 82.69 293 PHE A N 1
ATOM 2391 C CA . PHE A 1 293 ? -8.689 -16.584 -10.280 1.00 82.69 293 PHE A CA 1
ATOM 2392 C C . PHE A 1 293 ? -9.572 -15.410 -9.833 1.00 82.69 293 PHE A C 1
ATOM 2394 O O . PHE A 1 293 ? -10.794 -15.545 -9.836 1.00 82.69 293 PHE A O 1
ATOM 2401 N N . TYR A 1 294 ? -8.988 -14.246 -9.528 1.00 77.06 294 TYR A N 1
ATOM 2402 C CA . TYR A 1 294 ? -9.755 -13.097 -9.030 1.00 77.06 294 TYR A CA 1
ATOM 2403 C C . TYR A 1 294 ? -10.645 -12.440 -10.084 1.00 77.06 294 TYR A C 1
ATOM 2405 O O . TYR A 1 294 ? -11.760 -12.047 -9.758 1.00 77.06 294 TYR A O 1
ATOM 2413 N N . GLN A 1 295 ? -10.219 -12.405 -11.350 1.00 77.06 295 GLN A N 1
ATOM 2414 C CA . GLN A 1 295 ? -11.046 -11.913 -12.464 1.00 77.06 295 GLN A CA 1
ATOM 2415 C C . GLN A 1 295 ? -12.341 -12.716 -12.668 1.00 77.06 295 GLN A C 1
ATOM 2417 O O . GLN A 1 295 ? -13.262 -12.256 -13.337 1.00 77.06 295 GLN A O 1
ATOM 2422 N N . ARG A 1 296 ? -12.417 -13.942 -12.136 1.00 78.81 296 ARG A N 1
ATOM 2423 C CA . ARG A 1 296 ? -13.619 -14.784 -12.216 1.00 78.81 296 ARG A CA 1
ATOM 2424 C C . ARG A 1 296 ? -14.587 -14.552 -11.063 1.00 78.81 296 ARG A C 1
ATOM 2426 O O . ARG A 1 296 ? -15.699 -15.075 -11.118 1.00 78.81 296 ARG A O 1
ATOM 2433 N N . LEU A 1 297 ? -14.177 -13.829 -10.023 1.00 71.06 297 LEU A N 1
ATOM 2434 C CA . LEU A 1 297 ? -15.055 -13.551 -8.900 1.00 71.06 297 LEU A CA 1
ATOM 2435 C C . LEU A 1 297 ? -16.098 -12.491 -9.303 1.00 71.06 297 LEU A C 1
ATOM 2437 O O . LEU A 1 297 ? -15.785 -11.573 -10.061 1.00 71.06 297 LEU A O 1
ATOM 2441 N N . PRO A 1 298 ? -17.350 -12.603 -8.833 1.00 66.56 298 PRO A N 1
ATOM 2442 C CA . PRO A 1 298 ? -18.415 -11.676 -9.205 1.00 66.56 298 PRO A CA 1
ATOM 2443 C C . PRO A 1 298 ? -18.100 -10.240 -8.749 1.00 66.56 298 PRO A C 1
ATOM 2445 O O . PRO A 1 298 ? -17.774 -10.008 -7.585 1.00 66.56 298 PRO A O 1
ATOM 2448 N N . GLY A 1 299 ? -18.225 -9.283 -9.675 1.00 57.72 299 GLY A N 1
ATOM 2449 C CA . GLY A 1 299 ? -17.676 -7.924 -9.557 1.00 57.72 299 GLY A CA 1
ATOM 2450 C C . GLY A 1 299 ? -18.259 -7.015 -8.470 1.00 57.72 299 GLY A C 1
ATOM 2451 O O . GLY A 1 299 ? -17.571 -6.094 -8.045 1.00 57.72 299 GLY A O 1
ATOM 2452 N N . ASP A 1 300 ? -19.464 -7.276 -7.953 1.00 51.84 300 ASP A N 1
ATOM 2453 C CA . ASP A 1 300 ? -20.161 -6.260 -7.142 1.00 51.84 300 ASP A CA 1
ATOM 2454 C C . ASP A 1 300 ? -20.344 -6.619 -5.664 1.00 51.84 300 ASP A C 1
ATOM 2456 O O . ASP A 1 300 ? -20.507 -5.731 -4.828 1.00 51.84 300 ASP A O 1
ATOM 2460 N N . HIS A 1 301 ? -20.284 -7.900 -5.296 1.00 47.47 301 HIS A N 1
ATOM 2461 C CA . HIS A 1 301 ? -20.548 -8.335 -3.925 1.00 47.47 301 HIS A CA 1
ATOM 2462 C C . HIS A 1 301 ? -19.754 -9.581 -3.594 1.00 47.47 301 HIS A C 1
ATOM 2464 O O . HIS A 1 301 ? -20.275 -10.696 -3.602 1.00 47.47 301 HIS A O 1
ATOM 2470 N N . ILE A 1 302 ? -18.489 -9.379 -3.254 1.00 50.38 302 ILE A N 1
ATOM 2471 C CA . ILE A 1 302 ? -17.778 -10.406 -2.524 1.00 50.38 302 ILE A CA 1
ATOM 2472 C C . ILE A 1 302 ? -17.877 -10.084 -1.043 1.00 50.38 302 ILE A C 1
ATOM 2474 O O . ILE A 1 302 ? -17.181 -9.212 -0.522 1.00 50.38 302 ILE A O 1
ATOM 2478 N N . ASP A 1 303 ? -18.768 -10.801 -0.365 1.00 50.50 303 ASP A N 1
ATOM 2479 C CA . ASP A 1 303 ? -18.668 -10.929 1.076 1.00 50.50 303 ASP A CA 1
ATOM 2480 C C . ASP A 1 303 ? -17.331 -11.627 1.362 1.00 50.50 303 ASP A C 1
ATOM 2482 O O . ASP A 1 303 ? -17.103 -12.757 0.930 1.00 50.50 303 ASP A O 1
ATOM 2486 N N . ALA A 1 304 ? -16.406 -10.951 2.043 1.00 47.75 304 ALA A N 1
ATOM 2487 C CA . ALA A 1 304 ? -15.112 -11.539 2.384 1.00 47.75 304 ALA A CA 1
ATOM 2488 C C . ALA A 1 304 ? -15.275 -12.850 3.185 1.00 47.75 304 ALA A C 1
ATOM 2490 O O . ALA A 1 304 ? -14.393 -13.707 3.136 1.00 47.75 304 ALA A O 1
ATOM 2491 N N . SER A 1 305 ? -16.412 -13.042 3.872 1.00 46.00 305 SER A N 1
ATOM 2492 C CA . SER A 1 305 ? -16.760 -14.322 4.495 1.00 46.00 305 SER A CA 1
ATOM 2493 C C . SER A 1 305 ? -17.094 -15.417 3.471 1.00 46.00 305 SER A C 1
ATOM 2495 O O . SER A 1 305 ? -16.669 -16.553 3.653 1.00 46.00 305 SER A O 1
ATOM 2497 N N . ALA A 1 306 ? -17.711 -15.076 2.335 1.00 44.88 306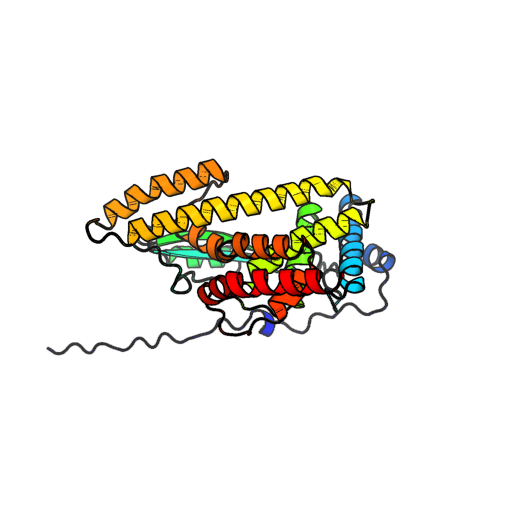 ALA A N 1
ATOM 2498 C CA . ALA A 1 306 ? -17.944 -16.004 1.230 1.00 44.88 306 ALA A CA 1
ATOM 2499 C C . ALA A 1 306 ? -16.638 -16.432 0.529 1.00 44.88 306 ALA A C 1
ATOM 2501 O O . ALA A 1 306 ? -16.520 -17.597 0.161 1.00 44.88 306 ALA A O 1
ATOM 2502 N N . ILE A 1 307 ? -15.621 -15.555 0.428 1.00 49.97 307 ILE A N 1
ATOM 2503 C CA . ILE A 1 307 ? -14.268 -15.959 -0.034 1.00 49.97 307 ILE A CA 1
ATOM 2504 C C . ILE A 1 307 ? -13.662 -16.978 0.927 1.00 49.97 307 ILE A C 1
ATOM 2506 O O . ILE A 1 307 ? -13.049 -17.951 0.494 1.00 49.97 307 ILE A O 1
ATOM 2510 N N . LEU A 1 308 ? -13.804 -16.755 2.237 1.00 46.25 308 LEU A N 1
ATOM 2511 C CA . LEU A 1 308 ? -13.275 -17.653 3.264 1.00 46.25 308 LEU A CA 1
ATOM 2512 C C . LEU A 1 308 ? -13.985 -19.019 3.259 1.00 46.25 308 LEU A C 1
ATOM 2514 O O . LEU A 1 308 ? -13.327 -20.032 3.501 1.00 46.25 308 LEU A O 1
ATOM 2518 N N . ASP A 1 309 ? -15.275 -19.063 2.922 1.00 46.03 309 ASP A N 1
ATOM 2519 C CA . ASP A 1 309 ? -16.039 -20.306 2.769 1.00 46.03 309 ASP A CA 1
ATOM 2520 C C . ASP A 1 309 ? -15.708 -21.034 1.449 1.00 46.03 309 ASP A C 1
ATOM 2522 O O . ASP A 1 309 ? -15.474 -22.249 1.449 1.00 46.03 309 ASP A O 1
ATOM 2526 N N . GLU A 1 310 ? -15.555 -20.310 0.331 1.00 44.47 310 GLU A N 1
ATOM 2527 C CA . GLU A 1 310 ? -15.028 -20.867 -0.927 1.00 44.47 310 GLU A CA 1
ATOM 2528 C C . GLU A 1 310 ? -13.573 -21.345 -0.796 1.00 44.47 310 GLU A C 1
ATOM 2530 O O . GLU A 1 310 ? -13.177 -22.290 -1.485 1.00 44.47 310 GLU A O 1
ATOM 2535 N N . ARG A 1 311 ? -12.786 -20.777 0.131 1.00 45.62 311 ARG A N 1
ATOM 2536 C CA . ARG A 1 311 ? -11.407 -21.186 0.469 1.00 45.62 311 ARG A CA 1
ATOM 2537 C C . ARG A 1 311 ? -11.321 -22.658 0.867 1.00 45.62 311 ARG A C 1
ATOM 2539 O O . ARG A 1 311 ? -10.355 -23.333 0.526 1.00 45.62 311 ARG A O 1
ATOM 2546 N N . TYR A 1 312 ? -12.329 -23.181 1.563 1.00 41.12 312 TYR A N 1
ATOM 2547 C CA . TYR A 1 312 ? -12.346 -24.584 1.981 1.00 41.12 312 TYR A CA 1
ATOM 2548 C C . TYR A 1 312 ? -12.809 -25.541 0.878 1.00 41.12 312 TYR A C 1
ATOM 2550 O O . TYR A 1 312 ? -12.365 -26.693 0.847 1.00 41.12 312 TYR A O 1
ATOM 2558 N N . ALA A 1 313 ? -13.678 -25.086 -0.025 1.00 43.88 313 ALA A N 1
ATOM 2559 C CA . ALA A 1 313 ? -14.226 -25.915 -1.096 1.00 43.88 313 ALA A CA 1
ATOM 2560 C C . ALA A 1 313 ? -13.312 -25.954 -2.335 1.00 43.88 313 ALA A C 1
ATOM 2562 O O . ALA A 1 313 ? -13.027 -27.032 -2.857 1.00 43.88 313 ALA A O 1
ATOM 2563 N N . SER A 1 314 ? -12.804 -24.798 -2.773 1.00 43.84 314 SER A N 1
ATOM 2564 C CA . SER A 1 314 ? -12.000 -24.658 -3.994 1.00 43.84 314 SER A CA 1
ATOM 2565 C C . SER A 1 314 ? -10.569 -25.171 -3.831 1.00 43.84 314 SER A C 1
ATOM 2567 O O . SER A 1 314 ? -10.107 -25.897 -4.704 1.00 43.84 314 SER A O 1
ATOM 2569 N N . ILE A 1 315 ? -9.897 -24.928 -2.696 1.00 43.44 315 ILE A N 1
ATOM 2570 C CA . ILE A 1 315 ? -8.566 -25.505 -2.425 1.00 43.44 315 ILE A CA 1
ATOM 2571 C C . ILE A 1 315 ? -8.656 -27.041 -2.378 1.00 43.44 315 ILE A C 1
ATOM 2573 O O . ILE A 1 315 ? -7.811 -27.724 -2.941 1.00 43.44 315 ILE A O 1
ATOM 2577 N N . LYS A 1 316 ? -9.715 -27.633 -1.808 1.00 40.34 316 LYS A N 1
ATOM 2578 C CA . LYS A 1 316 ? -9.895 -29.097 -1.867 1.00 40.34 316 LYS A CA 1
ATOM 2579 C C . LYS A 1 316 ? -10.188 -29.614 -3.279 1.00 40.34 316 LYS A C 1
ATOM 2581 O O . LYS A 1 316 ? -9.665 -30.664 -3.639 1.00 40.34 316 LYS A O 1
ATOM 2586 N N . GLY A 1 317 ? -10.998 -28.902 -4.062 1.00 43.94 317 GLY A N 1
ATOM 2587 C CA . GLY A 1 317 ? -11.350 -29.303 -5.427 1.00 43.94 317 GLY A CA 1
ATOM 2588 C C . GLY A 1 317 ? -10.189 -29.185 -6.421 1.00 43.94 317 GLY A C 1
ATOM 2589 O O . GLY A 1 317 ? -9.959 -30.105 -7.200 1.00 43.94 317 GLY A O 1
ATOM 2590 N N . PHE A 1 318 ? -9.405 -28.104 -6.355 1.00 37.78 318 PHE A N 1
ATOM 2591 C CA . PHE A 1 318 ? -8.304 -27.846 -7.294 1.00 37.78 318 PHE A CA 1
ATOM 2592 C C . PHE A 1 318 ? -7.147 -28.851 -7.143 1.00 37.78 318 PHE A C 1
ATOM 2594 O O . PHE A 1 318 ? -6.570 -29.276 -8.139 1.00 37.78 318 PHE A O 1
ATOM 2601 N N . TYR A 1 319 ? -6.849 -29.309 -5.918 1.00 40.28 319 TYR A N 1
ATOM 2602 C CA . TYR A 1 319 ? -5.833 -30.349 -5.682 1.00 40.28 319 TYR A CA 1
ATOM 2603 C C . TYR A 1 319 ? -6.307 -31.771 -6.045 1.00 40.28 319 TYR A C 1
ATOM 2605 O O . TYR A 1 319 ? -5.479 -32.641 -6.331 1.00 40.28 319 TYR A O 1
ATOM 2613 N N . GLN A 1 320 ? -7.620 -32.033 -6.057 1.00 40.47 320 GLN A N 1
ATOM 2614 C CA . GLN A 1 320 ? -8.164 -33.337 -6.464 1.00 40.47 320 GLN A CA 1
ATOM 2615 C C . GLN A 1 320 ? -8.181 -33.525 -7.990 1.00 40.47 320 GLN A C 1
ATOM 2617 O O . GLN A 1 320 ? -7.999 -34.647 -8.464 1.00 40.47 320 GLN A O 1
ATOM 2622 N N . ASP A 1 321 ? -8.322 -32.443 -8.758 1.00 43.44 321 ASP A N 1
ATOM 2623 C CA . ASP A 1 321 ? -8.397 -32.492 -10.227 1.00 43.44 321 ASP A CA 1
ATOM 2624 C C . ASP A 1 321 ? -7.010 -32.574 -10.910 1.00 43.44 321 ASP A C 1
ATOM 2626 O O . ASP A 1 321 ? -6.886 -33.069 -12.033 1.00 43.44 321 ASP A O 1
ATOM 2630 N N . GLU A 1 322 ? -5.935 -32.143 -10.234 1.00 39.91 322 GLU A N 1
ATOM 2631 C CA . GLU A 1 322 ? -4.554 -32.307 -10.731 1.00 39.91 322 GLU A CA 1
ATOM 2632 C C . GLU A 1 322 ? -3.914 -33.654 -10.339 1.00 39.91 322 GLU A C 1
ATOM 2634 O O . GLU A 1 322 ? -3.012 -34.129 -11.031 1.00 39.91 322 GLU A O 1
ATOM 2639 N N . THR A 1 323 ? -4.394 -34.319 -9.281 1.00 40.62 323 THR A N 1
ATOM 2640 C CA . THR A 1 323 ? -3.900 -35.651 -8.872 1.00 40.62 323 THR A CA 1
ATOM 2641 C C . THR A 1 323 ? -4.549 -36.801 -9.642 1.00 40.62 323 THR A C 1
ATOM 2643 O O . THR A 1 323 ? -3.919 -37.837 -9.823 1.00 40.62 323 THR A O 1
ATOM 2646 N N . THR A 1 324 ? -5.753 -36.611 -10.188 1.00 41.91 324 THR A N 1
ATOM 2647 C CA . THR A 1 324 ? -6.466 -37.624 -10.992 1.00 41.91 324 THR A CA 1
ATOM 2648 C C . THR A 1 324 ? -6.102 -37.624 -12.482 1.00 41.91 324 THR A C 1
ATOM 2650 O O . THR A 1 324 ? -6.552 -38.493 -13.221 1.00 41.91 324 THR A O 1
ATOM 2653 N N . LYS A 1 325 ? -5.246 -36.701 -12.944 1.00 41.97 325 LYS A N 1
ATOM 2654 C CA . LYS A 1 325 ? -4.737 -36.661 -14.334 1.00 41.97 325 LYS A CA 1
ATOM 2655 C C . LYS A 1 325 ? -3.328 -37.245 -14.506 1.00 41.97 325 LYS A C 1
ATOM 2657 O O . LYS A 1 325 ? -2.716 -37.062 -15.558 1.00 41.97 325 LYS A O 1
ATOM 2662 N N . LYS A 1 326 ? -2.804 -37.929 -13.485 1.00 41.16 326 LYS A N 1
ATOM 2663 C CA . LYS A 1 326 ? -1.483 -38.583 -13.494 1.00 41.16 326 LYS A CA 1
ATOM 2664 C C . LYS A 1 326 ? -1.518 -40.082 -13.159 1.00 41.16 326 LYS A C 1
ATOM 2666 O O . LYS A 1 326 ? -0.490 -40.621 -12.753 1.00 41.16 326 LYS A O 1
ATOM 2671 N N . GLU A 1 327 ? -2.648 -40.748 -13.384 1.00 37.88 327 GLU A N 1
ATOM 2672 C CA . GLU A 1 327 ? -2.734 -42.220 -13.406 1.00 37.88 327 GLU A CA 1
ATOM 2673 C C . GLU A 1 327 ? -3.028 -42.749 -14.809 1.00 37.88 327 GLU A C 1
ATOM 2675 O O . GLU A 1 327 ? -3.932 -42.193 -15.478 1.00 37.88 327 GLU A O 1
#

Radius of gyration: 22.52 Å; Cα contacts (8 Å, |Δi|>4): 339; chains: 1; bounding box: 66×66×64 Å

Sequence (327 aa):
MRARILPYIVSLLLAPSLARAYPELPLCEESVSLEQIVENVRTELTPDQKRKIRLIYDLNNFLRERSYAKGRAFCTLEDTLKPSSKLAGLAASRKDTFNTETEPLLLHAIDTPARIAEIARHYHPDYHDVYVYEVYTPYSQVSPSFLDLSPSQIIHLVIHERVHDEIELPRILEEAMADIASYSLGMEFLDEFQRWDEYHDDVEQNLNRQLRRAKVLGQVYSQLSALYAKKDLTTLQKIVLRQDHFEYVKQELGDTVVNNATIARELYYTRQFLLLWDIHMGMGNNAAKTIAFYQRLPGDHIDASAILDERYASIKGFYQDETTKKE

Foldseek 3Di:
DDDDDDPPPPPPPPPPPPVPPDPPDDFPPPPQDLVNLVVVPPDDDDPLLNVLLVLLVLLVVLCVVVPLFDTDFASHADPPPPPDPQWKWKFKAFLLDQDPVPVGPGPTDTHHPVVVVVVVVVDDPVTMDMDIGTDDDPPSYCYPVNSVDDSLVVLLVSQLVSQVVRAQFALQCNLLLSNLLSLLSSLVSCVVVVVNVVCNVVSVVVVVLLVQLLVLLLVLSVVLNVLSPDPPDDSVRSSVVNVVSQVSSCVSNVDPDGDSRVSSVVCSNRVCNVVLVVVCVLLVSDSVSSSVVRSPPDHHDDPVVVVVVVVVVVSVVVVVVVVVVPD

pLDDT: mean 73.75, std 21.75, range [22.72, 97.19]